Protein AF-C8PFG2-F1 (afdb_monomer)

Organism: NCBI:txid553220

pLDDT: mean 82.55, std 15.1, range [43.62, 97.19]

Solvent-accessible surface area (backbone atoms only — not comparable to full-atom values): 11603 Å² total; per-residue (Å²): 130,54,73,58,34,49,44,41,29,56,68,77,41,65,69,70,56,52,72,66,57,28,50,49,40,35,71,54,52,44,54,86,56,55,82,88,47,49,65,60,49,48,56,52,52,62,66,66,67,83,75,63,89,52,56,68,63,51,50,41,50,36,39,46,50,51,53,44,53,54,50,53,56,43,22,75,75,47,82,80,53,95,48,60,64,64,44,48,54,50,43,52,71,62,29,52,70,30,63,42,33,36,36,53,63,91,48,28,70,35,36,37,27,23,36,85,88,51,47,52,24,32,65,77,77,74,37,69,58,51,74,70,52,46,55,50,47,43,58,35,41,64,76,41,46,69,39,57,68,40,85,40,65,67,61,26,52,52,40,42,50,51,52,52,51,55,52,54,50,52,65,70,67,49,77,77,77,75,80,79,69,71,79,87,51,74,73,66,56,56,60,52,54,55,60,53,57,62,64,68,73,78,116

Structure (mmCIF, N/CA/C/O backbone):
data_AF-C8PFG2-F1
#
_entry.id   AF-C8PFG2-F1
#
loop_
_atom_site.group_PDB
_atom_site.id
_atom_site.type_symbol
_atom_site.label_atom_id
_atom_site.label_alt_id
_atom_site.label_comp_id
_atom_site.label_asym_id
_atom_site.label_entity_id
_atom_site.label_seq_id
_atom_site.pdbx_PDB_ins_code
_atom_site.Cartn_x
_atom_site.Cartn_y
_atom_site.Cartn_z
_atom_site.occupancy
_atom_site.B_iso_or_equiv
_atom_site.auth_seq_id
_atom_site.auth_comp_id
_atom_site.auth_asym_id
_atom_site.auth_atom_id
_atom_site.pdbx_PDB_model_num
ATOM 1 N N . MET A 1 1 ? -22.694 5.296 22.443 1.00 68.56 1 MET A N 1
ATOM 2 C CA . MET A 1 1 ? -21.565 4.458 22.006 1.00 68.56 1 MET A CA 1
ATOM 3 C C . MET A 1 1 ? -21.889 3.933 20.616 1.00 68.56 1 MET A C 1
ATOM 5 O O . MET A 1 1 ? -22.944 3.319 20.461 1.00 68.56 1 MET A O 1
ATOM 9 N N . SER A 1 2 ? -21.083 4.280 19.613 1.00 87.56 2 SER A N 1
ATOM 10 C CA . SER A 1 2 ? -21.293 3.893 18.210 1.00 87.56 2 SER A CA 1
ATOM 11 C C . SER A 1 2 ? -21.166 2.375 18.021 1.00 87.56 2 SER A C 1
ATOM 13 O O . SER A 1 2 ? -20.636 1.676 18.888 1.00 87.56 2 SER A O 1
ATOM 15 N N . TYR A 1 3 ? -21.639 1.849 16.886 1.00 91.06 3 TYR A N 1
ATOM 16 C CA . TYR A 1 3 ? -21.499 0.422 16.571 1.00 91.06 3 TYR A CA 1
ATOM 17 C C . TYR A 1 3 ? -20.025 -0.017 16.566 1.00 91.06 3 TYR A C 1
ATOM 19 O O . TYR A 1 3 ? -19.678 -1.028 17.173 1.00 91.06 3 TYR A O 1
ATOM 27 N N . LYS A 1 4 ? -19.137 0.805 15.992 1.00 93.00 4 LYS A N 1
ATOM 28 C CA . LYS A 1 4 ? -17.679 0.600 16.023 1.00 93.00 4 LYS A CA 1
ATOM 29 C C . LYS A 1 4 ? -17.112 0.572 17.432 1.00 93.00 4 LYS A C 1
ATOM 31 O O . LYS A 1 4 ? -16.298 -0.290 17.738 1.00 93.00 4 LYS A O 1
ATOM 36 N N . GLU A 1 5 ? -17.522 1.507 18.284 1.00 92.69 5 GLU A N 1
ATOM 37 C CA . GLU A 1 5 ? -17.039 1.556 19.664 1.00 92.69 5 GLU A CA 1
ATOM 38 C C . GLU A 1 5 ? -17.444 0.289 20.428 1.00 92.69 5 GLU A C 1
ATOM 40 O O . GLU A 1 5 ? -16.608 -0.296 21.117 1.00 92.69 5 GLU A O 1
ATOM 45 N N . LYS A 1 6 ? -18.690 -0.181 20.255 1.00 92.56 6 LYS A N 1
ATOM 46 C CA . LYS A 1 6 ? -19.142 -1.462 20.822 1.00 92.56 6 LYS A CA 1
ATOM 47 C C . LYS A 1 6 ? -18.331 -2.634 20.281 1.00 92.56 6 LYS A C 1
ATOM 49 O O . LYS A 1 6 ? -17.829 -3.424 21.065 1.00 92.56 6 LYS A O 1
ATOM 54 N N . PHE A 1 7 ? -18.130 -2.707 18.967 1.00 92.88 7 PHE A N 1
ATOM 55 C CA . PHE A 1 7 ? -17.315 -3.746 18.337 1.00 92.88 7 PHE A CA 1
ATOM 56 C C . PHE A 1 7 ? -15.881 -3.784 18.890 1.00 92.88 7 PHE A C 1
ATOM 58 O O . PHE A 1 7 ? -15.387 -4.848 19.257 1.00 92.88 7 PHE A O 1
ATOM 65 N N . ILE A 1 8 ? -15.213 -2.634 19.011 1.00 90.94 8 ILE A N 1
ATOM 66 C CA . ILE A 1 8 ? -13.853 -2.566 19.562 1.00 90.94 8 ILE A CA 1
ATOM 67 C C . ILE A 1 8 ? -13.844 -3.040 21.013 1.00 90.94 8 ILE A C 1
ATOM 69 O O . ILE A 1 8 ? -13.019 -3.876 21.380 1.00 90.94 8 ILE A O 1
ATOM 73 N N . ASN A 1 9 ? -14.757 -2.519 21.832 1.00 90.75 9 ASN A N 1
ATOM 74 C CA . ASN A 1 9 ? -14.786 -2.845 23.247 1.00 90.75 9 ASN A CA 1
ATOM 75 C C . ASN A 1 9 ? -15.135 -4.320 23.480 1.00 90.75 9 ASN A C 1
ATOM 77 O O . ASN A 1 9 ? -14.435 -5.001 24.216 1.00 90.75 9 ASN A O 1
ATOM 81 N N . GLU A 1 10 ? -16.187 -4.826 22.844 1.00 91.25 10 GLU A N 1
ATOM 82 C CA . GLU A 1 10 ? -16.759 -6.144 23.135 1.00 91.25 10 GLU A CA 1
ATOM 83 C C . GLU A 1 10 ? -16.069 -7.273 22.361 1.00 91.25 10 GLU A C 1
ATOM 85 O O . GLU A 1 10 ? -15.839 -8.340 22.926 1.00 91.25 10 GLU A O 1
ATOM 90 N N . ILE A 1 11 ? -15.690 -7.047 21.099 1.00 89.25 11 ILE A N 1
ATOM 91 C CA . ILE A 1 11 ? -15.131 -8.094 20.230 1.00 89.25 11 ILE A CA 1
ATOM 92 C C . ILE A 1 11 ? -13.604 -8.069 20.237 1.00 89.25 11 ILE A C 1
ATOM 94 O O . ILE A 1 11 ? -12.981 -9.094 20.505 1.00 89.25 11 ILE A O 1
ATOM 98 N N . LEU A 1 12 ? -12.986 -6.916 19.960 1.00 87.94 12 LEU A N 1
ATOM 99 C CA . LEU A 1 12 ? -11.523 -6.846 19.827 1.00 87.94 12 LEU A CA 1
ATOM 100 C C . LEU A 1 12 ? -10.808 -6.890 21.182 1.00 87.94 12 LEU A C 1
ATOM 102 O O . LEU A 1 12 ? -9.778 -7.547 21.308 1.00 87.94 12 LEU A O 1
ATOM 106 N N . PHE A 1 13 ? -11.343 -6.19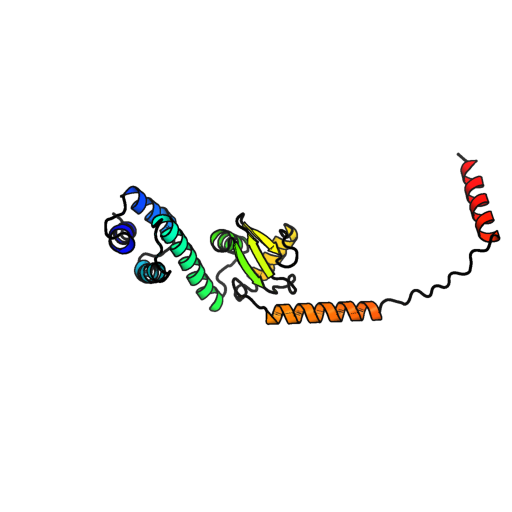0 22.187 1.00 87.75 13 PHE A N 1
ATOM 107 C CA . PHE A 1 13 ? -10.707 -6.051 23.502 1.00 87.75 13 PHE A CA 1
ATOM 108 C C . PHE A 1 13 ? -11.422 -6.786 24.637 1.00 87.75 13 PHE A C 1
ATOM 110 O O . PHE A 1 13 ? -10.878 -6.836 25.741 1.00 87.75 13 PHE A O 1
ATOM 117 N N . GLN A 1 14 ? -12.607 -7.358 24.401 1.00 87.81 14 GLN A N 1
ATOM 118 C CA . GLN A 1 14 ? -13.367 -8.126 25.398 1.00 87.81 14 GLN A CA 1
ATOM 119 C C . GLN A 1 14 ? -13.542 -7.384 26.742 1.00 87.81 14 GLN A C 1
ATOM 121 O O . GLN A 1 14 ? -13.345 -7.945 27.819 1.00 87.81 14 GLN A O 1
ATOM 126 N N . GLY A 1 15 ? -13.848 -6.087 26.682 1.00 86.69 15 GLY A N 1
ATOM 127 C CA . GLY A 1 15 ? -14.064 -5.205 27.831 1.00 86.69 15 GLY A CA 1
ATOM 128 C C . GLY A 1 15 ? -12.792 -4.661 28.486 1.00 86.69 15 GLY A C 1
ATOM 129 O O . GLY A 1 15 ? -12.883 -3.975 29.500 1.00 86.69 15 GLY A O 1
ATOM 130 N N . ARG A 1 16 ? -11.603 -4.955 27.942 1.00 87.25 16 ARG A N 1
ATOM 131 C CA . ARG A 1 16 ? -10.314 -4.563 28.544 1.00 87.25 16 ARG A CA 1
ATOM 132 C C . ARG A 1 16 ? -9.775 -3.212 28.065 1.00 87.25 16 ARG A C 1
ATOM 134 O O . ARG A 1 16 ? -8.765 -2.753 28.592 1.00 87.25 16 ARG A O 1
ATOM 141 N N . ALA A 1 17 ? -10.397 -2.588 27.064 1.00 87.25 17 ALA A N 1
ATOM 142 C CA . ALA A 1 17 ? -9.968 -1.287 26.554 1.00 87.25 17 ALA A CA 1
ATOM 143 C C . ALA A 1 17 ? -10.556 -0.137 27.374 1.00 87.25 17 ALA A C 1
ATOM 145 O O . ALA A 1 17 ? -11.713 -0.171 27.790 1.00 87.25 17 ALA A O 1
ATOM 146 N N . THR A 1 18 ? -9.784 0.933 27.550 1.00 92.12 18 THR A N 1
ATOM 147 C CA . THR A 1 18 ? -10.311 2.169 28.137 1.00 92.12 18 THR A CA 1
ATOM 148 C C . THR A 1 18 ? -11.198 2.912 27.129 1.00 92.12 18 THR A C 1
ATOM 150 O O . THR A 1 18 ? -10.977 2.803 25.918 1.00 92.12 18 THR A O 1
ATOM 153 N N . PRO A 1 19 ? -12.155 3.748 27.578 1.00 92.62 19 PRO A N 1
ATOM 154 C CA . PRO A 1 19 ? -12.995 4.537 26.671 1.00 92.62 19 PRO A CA 1
ATOM 155 C C . PRO A 1 19 ? -12.194 5.399 25.684 1.00 92.62 19 PRO A C 1
ATOM 157 O O . PRO A 1 19 ? -12.581 5.549 24.528 1.00 92.62 19 PRO A O 1
ATOM 160 N N . MET A 1 20 ? -11.040 5.921 26.117 1.00 93.19 20 MET A N 1
ATOM 161 C CA . MET A 1 20 ? -10.149 6.709 2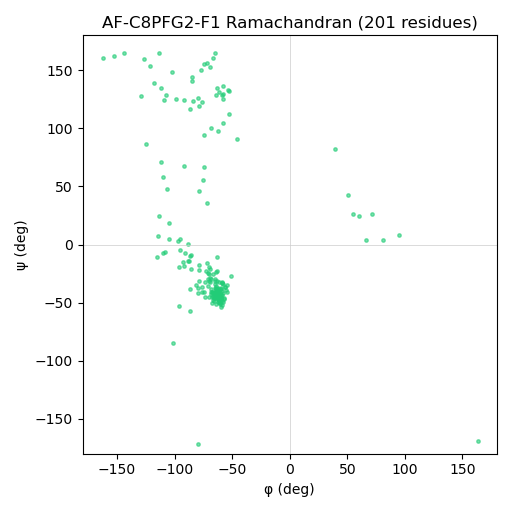5.264 1.00 93.19 20 MET A CA 1
ATOM 162 C C . MET A 1 20 ? -9.521 5.862 24.150 1.00 93.19 20 MET A C 1
ATOM 164 O O . MET A 1 20 ? -9.469 6.306 23.007 1.00 93.19 20 MET A O 1
ATOM 168 N N . GLN A 1 21 ? -9.091 4.634 24.458 1.00 91.31 21 GLN A N 1
ATOM 169 C CA . GLN A 1 21 ? -8.554 3.700 23.463 1.00 91.31 21 GLN A CA 1
ATOM 170 C C . GLN A 1 21 ? -9.631 3.273 22.461 1.00 91.31 21 GLN A C 1
ATOM 172 O O . GLN A 1 21 ? -9.371 3.232 21.260 1.00 91.31 21 GLN A O 1
ATOM 177 N N . VAL A 1 22 ? -10.848 3.007 22.947 1.00 92.25 22 VAL A N 1
ATOM 178 C CA . VAL A 1 22 ? -11.997 2.654 22.105 1.00 92.25 22 VAL A CA 1
ATOM 179 C C . VAL A 1 22 ? -12.312 3.782 21.124 1.00 92.25 22 VAL A C 1
ATOM 181 O O . VAL A 1 22 ? -12.393 3.538 19.921 1.00 92.25 22 VAL A O 1
ATOM 184 N N . LYS A 1 23 ? -12.419 5.021 21.616 1.00 93.44 23 LYS A N 1
ATOM 185 C CA . LYS A 1 23 ? -12.695 6.189 20.775 1.00 93.44 23 LYS A CA 1
ATOM 186 C C . LYS A 1 23 ? -11.582 6.434 19.754 1.00 93.44 23 LYS A C 1
ATOM 188 O O . LYS A 1 23 ? -11.859 6.600 18.569 1.00 93.44 23 LYS A O 1
ATOM 193 N N . PHE A 1 24 ? -10.324 6.365 20.191 1.00 93.12 24 PHE A N 1
ATOM 194 C CA . PHE A 1 24 ? -9.157 6.512 19.319 1.00 93.12 24 PHE A CA 1
ATOM 195 C C . PHE A 1 24 ? -9.150 5.490 18.172 1.00 93.12 24 PHE A C 1
ATOM 197 O O . PHE A 1 24 ? -8.927 5.848 17.017 1.00 93.12 24 PHE A O 1
ATOM 204 N N . LEU A 1 25 ? -9.427 4.216 18.461 1.00 91.75 25 LEU A N 1
ATOM 205 C CA . LEU A 1 25 ? -9.477 3.179 17.430 1.00 91.75 25 LEU A CA 1
ATOM 206 C C . LEU A 1 25 ? -10.701 3.322 16.517 1.00 91.75 25 LEU A C 1
ATOM 208 O O . LEU A 1 25 ? -10.580 3.073 15.318 1.00 91.75 25 LEU A O 1
ATOM 212 N N . ALA A 1 26 ? -11.852 3.743 17.049 1.00 92.38 26 ALA A N 1
ATOM 213 C CA . ALA A 1 26 ? -13.079 3.926 16.275 1.00 92.38 26 ALA A CA 1
ATOM 214 C C . ALA A 1 26 ? -12.955 5.066 15.254 1.00 92.38 26 ALA A C 1
ATOM 216 O O . ALA A 1 26 ? -13.297 4.885 14.085 1.00 92.38 26 ALA A O 1
ATOM 217 N N . GLU A 1 27 ? -12.448 6.219 15.693 1.00 92.38 27 GLU A N 1
ATOM 218 C CA . GLU A 1 27 ? -12.322 7.439 14.883 1.00 92.38 27 GLU A CA 1
ATOM 219 C C . GLU A 1 27 ? -11.025 7.473 14.057 1.00 92.38 27 GLU A C 1
ATOM 221 O O . GLU A 1 27 ? -10.934 8.188 13.059 1.00 92.38 27 GLU A O 1
ATOM 226 N N . GLY A 1 28 ? -10.019 6.693 14.460 1.00 89.06 28 GLY A N 1
ATOM 227 C CA . GLY A 1 28 ? -8.722 6.595 13.797 1.00 89.06 28 GLY A CA 1
ATOM 228 C C . GLY A 1 28 ? -8.602 5.346 12.929 1.00 89.06 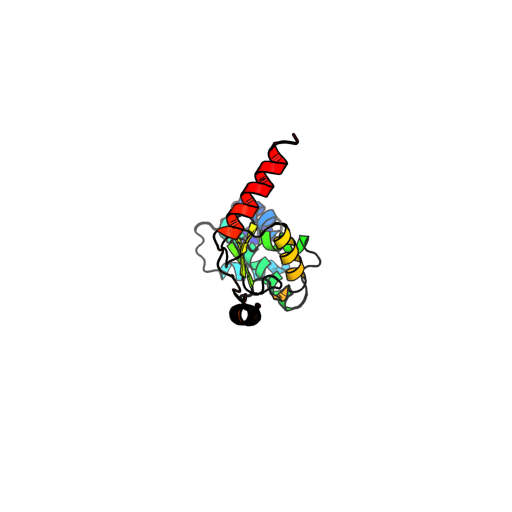28 GLY A C 1
ATOM 229 O O . GLY A 1 28 ? -8.816 5.393 11.718 1.00 89.06 28 GLY A O 1
ATOM 230 N N . ALA A 1 29 ? -8.224 4.227 13.548 1.00 88.38 29 ALA A N 1
ATOM 231 C CA . ALA A 1 29 ? -7.831 3.002 12.847 1.00 88.38 29 ALA A CA 1
ATOM 232 C C . ALA A 1 29 ? -8.965 2.397 12.002 1.00 88.38 29 ALA A C 1
ATOM 234 O O . ALA A 1 29 ? -8.761 2.011 10.852 1.00 88.38 29 ALA A O 1
ATOM 235 N N . LEU A 1 30 ? -10.176 2.340 12.558 1.00 91.25 30 LEU A N 1
ATOM 236 C CA . LEU A 1 30 ? -11.323 1.683 11.932 1.00 91.25 30 LEU A CA 1
ATOM 237 C C . LEU A 1 30 ? -12.210 2.653 11.141 1.00 91.25 30 LEU A C 1
ATOM 239 O O . LEU A 1 30 ? -13.244 2.225 10.625 1.00 91.25 30 LEU A O 1
ATOM 243 N N . LYS A 1 31 ? -11.838 3.933 11.003 1.00 89.75 31 LYS A N 1
ATOM 244 C CA . LYS A 1 31 ? -12.694 4.967 10.390 1.00 89.75 31 LYS A CA 1
ATOM 245 C C . LYS A 1 31 ? -13.152 4.623 8.966 1.00 89.75 31 LYS A C 1
ATOM 247 O O . LYS A 1 31 ? -14.296 4.878 8.614 1.00 89.75 31 LYS A O 1
ATOM 252 N N . ASN A 1 32 ? -12.277 3.982 8.187 1.00 86.00 32 ASN A N 1
ATOM 253 C CA . ASN A 1 32 ? -12.512 3.646 6.779 1.00 86.00 32 ASN A CA 1
ATOM 254 C C . ASN A 1 32 ? -13.007 2.199 6.563 1.00 86.00 32 ASN A C 1
ATOM 256 O O . ASN A 1 32 ? -13.151 1.774 5.423 1.00 86.00 32 ASN A O 1
ATOM 260 N N . ILE A 1 33 ? -13.242 1.418 7.624 1.00 88.81 33 ILE A N 1
ATOM 261 C CA . ILE A 1 33 ? -13.838 0.074 7.509 1.00 88.81 33 ILE A CA 1
ATOM 262 C C . ILE A 1 33 ? -15.351 0.235 7.649 1.00 88.81 33 ILE A C 1
ATOM 264 O O . ILE A 1 33 ? -15.783 0.802 8.642 1.00 88.81 33 ILE A O 1
ATOM 268 N N . ALA A 1 34 ? -16.187 -0.211 6.712 1.00 89.25 34 ALA A N 1
ATOM 269 C CA . ALA A 1 34 ? -17.634 -0.052 6.888 1.00 89.25 34 ALA A CA 1
ATOM 270 C C . ALA A 1 34 ? -18.155 -0.950 8.025 1.00 89.25 34 ALA A C 1
ATOM 272 O O . ALA A 1 34 ? -17.597 -2.012 8.289 1.00 89.25 34 ALA A O 1
ATOM 273 N N . ASP A 1 35 ? -19.250 -0.556 8.680 1.00 91.25 35 ASP A N 1
ATOM 274 C CA . ASP A 1 35 ? -19.812 -1.312 9.812 1.00 91.25 35 ASP A CA 1
ATOM 275 C C . ASP A 1 35 ? -20.142 -2.769 9.447 1.00 91.25 35 ASP A C 1
ATOM 277 O O . ASP A 1 35 ? -19.884 -3.682 10.228 1.00 91.25 35 ASP A O 1
ATOM 281 N N . LYS A 1 36 ? -20.621 -2.997 8.218 1.00 91.56 36 LYS A N 1
ATOM 282 C CA . LYS A 1 36 ? -20.893 -4.333 7.665 1.00 91.56 36 LYS A CA 1
ATOM 283 C C . LYS A 1 36 ? -19.642 -5.211 7.498 1.00 91.56 36 LYS A C 1
ATOM 285 O O . LYS A 1 36 ? -19.763 -6.431 7.502 1.00 91.56 36 LYS A O 1
ATOM 290 N N . ASP A 1 37 ? -18.460 -4.605 7.378 1.00 91.31 37 ASP A N 1
ATOM 291 C CA . ASP A 1 37 ? -17.194 -5.303 7.123 1.00 91.31 37 ASP A CA 1
ATOM 292 C C . ASP A 1 37 ? -16.428 -5.593 8.429 1.00 91.31 37 ASP A C 1
ATOM 294 O O . ASP A 1 37 ? -15.397 -6.265 8.414 1.00 91.31 37 ASP A O 1
ATOM 298 N N . LEU A 1 38 ? -16.925 -5.122 9.585 1.00 91.88 38 LEU A N 1
ATOM 299 C CA . LEU A 1 38 ? -16.262 -5.305 10.884 1.00 91.88 38 LEU A CA 1
ATOM 300 C C . LEU A 1 38 ? -16.117 -6.783 11.276 1.00 91.88 38 LEU A C 1
ATOM 302 O O . LEU A 1 38 ? -15.121 -7.155 11.894 1.00 91.88 38 LEU A O 1
ATOM 306 N N . GLY A 1 39 ? -17.066 -7.639 10.885 1.00 89.00 39 GLY A N 1
ATOM 307 C CA . GLY A 1 39 ? -16.979 -9.083 11.119 1.00 89.00 39 GLY A CA 1
ATOM 308 C C . GLY A 1 39 ? -15.836 -9.752 10.343 1.00 89.00 39 GLY A C 1
ATOM 309 O O . GLY A 1 39 ? -15.069 -10.522 10.921 1.00 89.00 39 GLY A O 1
ATOM 310 N N . GLU A 1 40 ? -15.675 -9.427 9.053 1.00 90.75 40 GLU A N 1
ATOM 311 C CA . GLU A 1 40 ? -14.550 -9.920 8.238 1.00 90.75 40 GLU A CA 1
ATOM 312 C C . GLU A 1 40 ? -13.222 -9.373 8.777 1.00 90.75 40 GLU A C 1
ATOM 314 O O . GLU A 1 40 ? -12.265 -10.131 8.950 1.00 90.75 40 GLU A O 1
ATOM 319 N N . PHE A 1 41 ? -13.192 -8.089 9.147 1.00 91.31 41 PHE A N 1
ATOM 320 C CA . PHE A 1 41 ? -12.029 -7.472 9.775 1.00 91.31 41 PHE A CA 1
ATOM 321 C C . PHE A 1 41 ? -11.619 -8.166 11.085 1.00 91.31 41 PHE A C 1
ATOM 323 O O . PHE A 1 41 ? -10.429 -8.399 11.284 1.00 91.31 41 PHE A O 1
ATOM 330 N N . ALA A 1 42 ? -12.559 -8.530 11.967 1.00 89.12 42 ALA A N 1
ATOM 331 C CA . ALA A 1 42 ? -12.242 -9.269 13.195 1.00 89.12 42 ALA A CA 1
ATOM 332 C C . ALA A 1 42 ? -11.535 -10.594 12.887 1.00 89.12 42 ALA A C 1
ATOM 334 O O . ALA A 1 42 ? -10.473 -10.869 13.443 1.00 89.12 42 ALA A O 1
ATOM 335 N N . ASN A 1 43 ? -12.084 -11.385 11.961 1.00 88.25 43 ASN A N 1
ATOM 336 C CA . ASN A 1 43 ? -11.477 -12.654 11.553 1.00 88.25 43 ASN A CA 1
ATOM 337 C C . ASN A 1 43 ? -10.065 -12.444 10.990 1.00 88.25 43 ASN A C 1
ATOM 339 O O . ASN A 1 43 ? -9.137 -13.163 11.362 1.00 88.25 43 ASN A O 1
ATOM 343 N N . PHE A 1 44 ? -9.886 -11.421 10.151 1.00 88.62 44 PHE A N 1
ATOM 344 C CA . PHE A 1 44 ? -8.582 -11.040 9.621 1.00 88.62 44 PHE A CA 1
ATOM 345 C C . PHE A 1 44 ? -7.594 -10.657 10.737 1.00 88.62 44 PHE A C 1
ATOM 347 O O . PHE A 1 44 ? -6.499 -11.217 10.816 1.00 88.62 44 PHE A O 1
ATOM 354 N N . ALA A 1 45 ? -7.987 -9.766 11.650 1.00 86.56 45 ALA A N 1
ATOM 355 C CA . ALA A 1 45 ? -7.152 -9.323 12.765 1.00 86.56 45 ALA A CA 1
ATOM 356 C C . ALA A 1 45 ? -6.756 -10.483 13.699 1.00 86.56 45 ALA A C 1
ATOM 358 O O . ALA A 1 45 ? -5.610 -10.556 14.150 1.00 86.56 45 ALA A O 1
ATOM 359 N N . PHE A 1 46 ? -7.665 -11.428 13.957 1.00 85.06 46 PHE A N 1
ATOM 360 C CA . PHE A 1 46 ? -7.362 -12.624 14.747 1.00 85.06 46 PHE A CA 1
ATOM 361 C C . PHE A 1 46 ? -6.450 -13.610 14.006 1.00 85.06 46 PHE A C 1
ATOM 363 O O . PHE A 1 46 ? -5.646 -14.292 14.642 1.00 85.06 46 PHE A O 1
ATOM 370 N N . SER A 1 47 ? -6.507 -13.650 12.671 1.00 81.62 47 SER A N 1
ATOM 371 C CA . SER A 1 47 ? -5.663 -14.538 11.861 1.00 81.62 47 SER A CA 1
ATOM 372 C C . SER A 1 47 ? -4.176 -14.153 11.839 1.00 81.62 47 SER A C 1
ATOM 374 O O . SER A 1 47 ? -3.329 -15.008 11.576 1.00 81.62 47 SER A O 1
ATOM 376 N N . LEU A 1 48 ? -3.822 -12.904 12.175 1.00 75.12 48 LEU A N 1
ATOM 377 C CA . LEU A 1 48 ? -2.451 -12.368 12.132 1.00 75.12 48 LEU A CA 1
ATOM 378 C C . LEU A 1 48 ? -1.502 -12.904 13.237 1.00 75.12 48 LEU A C 1
ATOM 380 O O . LEU A 1 48 ? -0.640 -12.171 13.709 1.00 75.12 48 LEU A O 1
ATOM 384 N N . LYS A 1 49 ? -1.618 -14.187 13.633 1.00 60.75 49 LYS A N 1
ATOM 385 C CA . LYS A 1 49 ? -0.839 -14.877 14.691 1.00 60.75 49 LYS A CA 1
ATOM 386 C C . LYS A 1 49 ? -0.590 -13.969 15.900 1.00 60.75 49 LYS A C 1
ATOM 388 O O . LYS A 1 49 ? 0.471 -13.373 16.061 1.00 60.75 49 LYS A O 1
ATOM 393 N N . THR A 1 50 ? -1.601 -13.906 16.759 1.00 60.25 50 THR A N 1
ATOM 394 C CA . THR A 1 50 ? -1.711 -13.068 17.957 1.00 60.25 50 THR A CA 1
ATOM 395 C C . THR A 1 50 ? -0.454 -13.066 18.849 1.00 60.25 50 THR A C 1
ATOM 397 O O . THR A 1 50 ? -0.330 -13.863 19.777 1.00 60.25 50 THR A O 1
ATOM 400 N N . ARG A 1 51 ? 0.468 -12.130 18.605 1.00 53.75 51 ARG A N 1
ATOM 401 C CA . ARG A 1 51 ? 1.467 -11.657 19.578 1.00 53.75 51 ARG A CA 1
ATOM 402 C C . ARG A 1 51 ? 1.133 -10.211 19.931 1.00 53.75 51 ARG A C 1
ATOM 404 O O . ARG A 1 51 ? 1.769 -9.275 19.458 1.00 53.75 51 ARG A O 1
ATOM 411 N N . TYR A 1 52 ? 0.050 -10.018 20.675 1.00 56.25 52 TYR A N 1
ATOM 412 C CA . TYR A 1 52 ? -0.405 -8.687 21.066 1.00 56.25 52 TYR A CA 1
ATOM 413 C C . TYR A 1 52 ? 0.196 -8.286 22.418 1.00 56.25 52 TYR A C 1
ATOM 415 O O . TYR A 1 52 ? -0.533 -8.136 23.391 1.00 56.25 52 TYR A O 1
ATOM 423 N N . ASP A 1 53 ? 1.512 -8.071 22.474 1.00 57.62 53 ASP A N 1
ATOM 424 C CA . ASP A 1 53 ? 2.121 -7.395 23.634 1.00 57.62 53 ASP A CA 1
ATOM 425 C C . ASP A 1 53 ? 1.709 -5.906 23.661 1.00 57.62 53 ASP A C 1
ATOM 427 O O . ASP A 1 53 ? 1.557 -5.303 24.719 1.00 57.62 53 ASP A O 1
ATOM 431 N N . ASN A 1 54 ? 1.434 -5.326 22.481 1.00 76.38 54 ASN A N 1
ATOM 432 C CA . ASN A 1 54 ? 0.842 -3.999 22.299 1.00 76.38 54 ASN A CA 1
ATOM 433 C C . ASN A 1 54 ? -0.422 -4.093 21.425 1.00 76.38 54 ASN A C 1
ATOM 435 O O . ASN A 1 54 ? -0.375 -3.942 20.202 1.00 76.38 54 ASN A O 1
ATOM 439 N N . ALA A 1 55 ? -1.563 -4.363 22.067 1.00 80.56 55 ALA A N 1
ATOM 440 C CA . ALA A 1 55 ? -2.843 -4.600 21.399 1.00 80.56 55 ALA A CA 1
ATOM 441 C C . ALA A 1 55 ? -3.271 -3.466 20.446 1.00 80.56 55 ALA A C 1
ATOM 443 O O . ALA A 1 55 ? -3.717 -3.735 19.335 1.00 80.56 55 ALA A O 1
ATOM 444 N N . ILE A 1 56 ? -3.080 -2.200 20.833 1.00 85.12 56 ILE A N 1
ATOM 445 C CA . ILE A 1 56 ? -3.498 -1.040 20.026 1.00 85.12 56 ILE A CA 1
ATOM 446 C C . ILE A 1 56 ? -2.727 -0.980 18.710 1.00 85.12 56 ILE A C 1
ATOM 448 O O . ILE A 1 56 ? -3.340 -0.886 17.645 1.00 85.12 56 ILE A O 1
ATOM 452 N N . GLN A 1 57 ? -1.393 -1.047 18.769 1.00 84.06 57 GLN A N 1
ATOM 453 C CA . GLN A 1 57 ? -0.565 -0.906 17.571 1.00 84.06 57 GLN A CA 1
ATOM 454 C C . GLN A 1 57 ? -0.853 -2.012 16.560 1.00 84.06 57 GLN A C 1
ATOM 456 O O . GLN A 1 57 ? -0.898 -1.770 15.355 1.00 84.06 57 GLN A O 1
ATOM 461 N N . THR A 1 58 ? -1.086 -3.227 17.037 1.00 83.44 58 THR A N 1
ATOM 462 C CA . THR A 1 58 ? -1.367 -4.330 16.131 1.00 83.44 58 THR A CA 1
ATOM 463 C C . THR A 1 58 ? -2.774 -4.232 15.531 1.00 83.44 58 THR A C 1
ATOM 465 O O . THR A 1 58 ? -2.922 -4.570 14.362 1.00 83.44 58 THR A O 1
ATOM 468 N N . ILE A 1 59 ? -3.785 -3.691 16.232 1.00 87.81 59 ILE A N 1
ATOM 469 C CA . ILE A 1 59 ? -5.086 -3.375 15.604 1.00 87.81 59 ILE A CA 1
ATOM 470 C C . ILE A 1 59 ? -4.933 -2.308 14.511 1.00 87.81 59 ILE A C 1
ATOM 472 O O . ILE A 1 59 ? -5.517 -2.456 13.440 1.00 87.81 59 ILE A O 1
ATOM 476 N N . ILE A 1 60 ? -4.117 -1.270 14.733 1.00 88.06 60 ILE A N 1
ATOM 477 C CA . ILE A 1 60 ? -3.805 -0.269 13.694 1.00 88.06 60 ILE A CA 1
ATOM 478 C C . ILE A 1 60 ? -3.163 -0.947 12.478 1.00 88.06 60 ILE A C 1
ATOM 480 O O . ILE A 1 60 ? -3.590 -0.732 11.344 1.00 88.06 60 ILE A O 1
ATOM 484 N N . ASN A 1 61 ? -2.160 -1.796 12.710 1.00 86.38 61 ASN A N 1
ATOM 485 C CA . ASN A 1 61 ? -1.469 -2.511 11.639 1.00 86.38 61 ASN A CA 1
ATOM 486 C C . ASN A 1 61 ? -2.422 -3.448 10.884 1.00 86.38 61 ASN A C 1
ATOM 488 O O . ASN A 1 61 ? -2.404 -3.466 9.656 1.00 86.38 61 ASN A O 1
ATOM 492 N N . ALA A 1 62 ? -3.288 -4.171 11.598 1.00 88.62 62 ALA A N 1
ATOM 493 C CA . ALA A 1 62 ? -4.296 -5.040 11.004 1.00 88.62 62 ALA A CA 1
ATOM 494 C C . ALA A 1 62 ? -5.300 -4.245 10.158 1.00 88.62 62 ALA A C 1
ATOM 496 O O . ALA A 1 62 ? -5.629 -4.665 9.055 1.00 88.62 62 ALA A O 1
ATOM 497 N N . ALA A 1 63 ? -5.760 -3.082 10.628 1.00 89.81 63 ALA A N 1
ATOM 498 C CA . ALA A 1 63 ? -6.686 -2.236 9.872 1.00 89.81 63 ALA A CA 1
ATOM 499 C C . ALA A 1 63 ? -6.053 -1.719 8.572 1.00 89.81 63 ALA A C 1
ATOM 501 O O . ALA A 1 63 ? -6.690 -1.750 7.516 1.00 89.81 63 ALA A O 1
ATOM 502 N N . ASN A 1 64 ? -4.783 -1.307 8.631 1.00 88.31 64 ASN A N 1
ATOM 503 C CA . ASN A 1 64 ? -4.031 -0.891 7.450 1.00 88.31 64 ASN A CA 1
ATOM 504 C C . ASN A 1 64 ? -3.837 -2.049 6.463 1.00 88.31 64 ASN A C 1
ATOM 506 O O . ASN A 1 64 ? -4.028 -1.873 5.261 1.00 88.31 64 ASN A O 1
ATOM 510 N N . GLU A 1 65 ? -3.494 -3.239 6.957 1.00 88.06 65 GLU A N 1
ATOM 511 C CA . GLU A 1 65 ? -3.297 -4.414 6.109 1.00 88.06 65 GLU A CA 1
ATOM 512 C C . GLU A 1 65 ? -4.610 -4.871 5.459 1.00 88.06 65 GLU A C 1
ATOM 514 O O . GLU A 1 65 ? -4.643 -5.134 4.259 1.00 88.06 65 GLU A O 1
ATOM 519 N N . TYR A 1 66 ? -5.712 -4.855 6.209 1.00 90.06 66 TYR A N 1
ATOM 520 C CA . TYR A 1 66 ? -7.044 -5.189 5.709 1.00 90.06 66 TYR A CA 1
ATOM 521 C C . TYR A 1 66 ? -7.502 -4.241 4.590 1.00 90.06 66 TYR A C 1
ATOM 523 O O . TYR A 1 66 ? -7.996 -4.679 3.547 1.00 90.06 66 TYR A O 1
ATOM 531 N N . GLN A 1 67 ? -7.304 -2.929 4.769 1.00 86.31 67 GLN A N 1
ATOM 532 C CA . GLN A 1 67 ? -7.619 -1.927 3.742 1.00 86.31 67 GLN A CA 1
ATOM 533 C C . GLN A 1 67 ? -6.750 -2.105 2.495 1.00 86.31 67 GLN A C 1
ATOM 535 O O . GLN A 1 67 ? -7.258 -2.031 1.369 1.00 86.31 67 GLN A O 1
ATOM 540 N N . ARG A 1 68 ? -5.460 -2.407 2.684 1.00 87.88 68 ARG A N 1
ATOM 541 C CA . ARG A 1 68 ? -4.550 -2.734 1.586 1.00 87.88 68 ARG A CA 1
ATOM 542 C C . ARG A 1 68 ? -5.050 -3.950 0.816 1.00 87.88 68 ARG A C 1
ATOM 544 O O . ARG A 1 68 ? -5.226 -3.851 -0.390 1.00 87.88 68 ARG A O 1
ATOM 551 N N . GLU A 1 69 ? -5.320 -5.071 1.482 1.00 85.19 69 GLU A N 1
ATOM 552 C CA . GLU A 1 69 ? -5.778 -6.300 0.824 1.00 85.19 69 GLU A CA 1
ATOM 553 C C . GLU A 1 69 ? -7.112 -6.127 0.100 1.00 85.19 69 GLU A C 1
ATOM 555 O O . GLU A 1 69 ? -7.285 -6.638 -1.006 1.00 85.19 69 GLU A O 1
ATOM 560 N N . THR A 1 70 ? -8.044 -5.378 0.685 1.00 82.69 70 THR A N 1
ATOM 561 C CA . THR A 1 70 ? -9.338 -5.088 0.056 1.00 82.69 70 THR A CA 1
ATOM 562 C C . THR A 1 70 ? -9.150 -4.278 -1.225 1.00 82.69 70 THR A C 1
ATOM 564 O O . THR A 1 70 ? -9.707 -4.619 -2.269 1.00 82.69 70 THR A O 1
ATOM 567 N N . THR A 1 71 ? -8.295 -3.255 -1.183 1.00 82.06 71 THR A N 1
ATOM 568 C CA . THR A 1 71 ? -7.982 -2.437 -2.363 1.00 82.06 71 THR A CA 1
ATOM 569 C C . THR A 1 71 ? -7.221 -3.245 -3.413 1.00 82.06 71 THR A C 1
ATOM 571 O O . THR A 1 71 ? -7.551 -3.199 -4.593 1.00 82.06 71 THR A O 1
ATOM 574 N N . MET A 1 72 ? -6.269 -4.080 -2.995 1.00 83.50 72 MET A N 1
ATOM 575 C CA . MET A 1 72 ? -5.549 -5.002 -3.877 1.00 83.50 72 MET A CA 1
ATOM 576 C C . MET A 1 72 ? -6.486 -6.000 -4.572 1.00 83.50 72 MET A C 1
ATOM 578 O O . MET A 1 72 ? -6.309 -6.299 -5.752 1.00 83.50 72 MET A O 1
ATOM 582 N N . ARG A 1 73 ? -7.521 -6.496 -3.879 1.00 81.06 73 ARG A N 1
ATOM 583 C CA . ARG A 1 73 ? -8.568 -7.336 -4.486 1.00 81.06 73 ARG A CA 1
ATOM 584 C C . ARG A 1 73 ? -9.346 -6.582 -5.571 1.00 81.06 73 ARG A C 1
ATOM 586 O O . ARG A 1 73 ? -9.684 -7.189 -6.585 1.00 81.06 73 ARG A O 1
ATOM 593 N N . LEU A 1 74 ? -9.613 -5.286 -5.383 1.00 76.56 74 LEU A N 1
ATOM 594 C CA . LEU A 1 74 ? -10.267 -4.440 -6.391 1.00 76.56 74 LEU A CA 1
ATOM 595 C C . LEU A 1 74 ? -9.364 -4.197 -7.604 1.00 76.56 74 LEU A C 1
ATOM 597 O O . LEU A 1 74 ? -9.837 -4.319 -8.729 1.00 76.56 74 LEU A O 1
ATOM 601 N N . LEU A 1 75 ? -8.066 -3.964 -7.386 1.00 78.19 75 LEU A N 1
ATOM 602 C CA . LEU A 1 75 ? -7.072 -3.801 -8.455 1.00 78.19 75 LEU A CA 1
ATOM 603 C C . LEU A 1 75 ? -6.982 -5.012 -9.392 1.00 78.19 75 LEU A C 1
ATOM 605 O O . LEU A 1 75 ? -6.785 -4.866 -10.595 1.00 78.19 75 LEU A O 1
ATOM 609 N N . LYS A 1 76 ? -7.174 -6.226 -8.864 1.00 69.38 76 LYS A N 1
ATOM 610 C CA . LYS A 1 76 ? -7.232 -7.451 -9.682 1.00 69.38 76 LYS A CA 1
ATOM 611 C C . LYS A 1 76 ? -8.515 -7.567 -10.514 1.00 69.38 76 LYS A C 1
ATOM 613 O O . LYS A 1 76 ? -8.569 -8.384 -11.427 1.00 69.38 76 LYS A O 1
ATOM 618 N N . ARG A 1 77 ? -9.552 -6.787 -10.193 1.00 68.69 77 ARG A N 1
ATOM 619 C CA . ARG A 1 77 ? -10.878 -6.808 -10.836 1.00 68.69 77 ARG A CA 1
ATOM 620 C C . ARG A 1 77 ? -11.145 -5.579 -11.721 1.00 68.69 77 ARG A C 1
ATOM 622 O O . ARG A 1 77 ? -12.175 -5.551 -12.387 1.00 68.69 77 ARG A O 1
ATOM 629 N N . GLY A 1 78 ? -10.257 -4.583 -11.734 1.00 68.00 78 GLY A N 1
ATOM 630 C CA . GLY A 1 78 ? -10.390 -3.332 -12.489 1.00 68.00 78 GLY A CA 1
ATOM 631 C C . GLY A 1 78 ? -9.434 -2.242 -11.984 1.00 68.00 78 GLY A C 1
ATOM 632 O O . GLY A 1 78 ? -8.550 -2.515 -11.177 1.00 68.00 78 GLY A O 1
ATOM 633 N N . CYS A 1 79 ? -9.606 -0.995 -12.434 1.00 69.81 79 CYS A N 1
ATOM 634 C CA . CYS A 1 79 ? -8.830 0.149 -11.932 1.00 69.81 79 CYS A CA 1
ATOM 635 C C . CYS A 1 79 ? -9.464 0.707 -10.647 1.00 69.81 79 CYS A C 1
ATOM 637 O O . CYS A 1 79 ? -10.635 1.083 -10.664 1.00 69.81 79 CYS A O 1
ATOM 639 N N . ALA A 1 80 ? -8.705 0.782 -9.549 1.00 79.81 80 ALA A N 1
ATOM 640 C CA . ALA A 1 80 ? -9.180 1.348 -8.278 1.00 79.81 80 ALA A CA 1
ATOM 641 C C . ALA A 1 80 ? -8.873 2.849 -8.139 1.00 79.81 80 ALA A C 1
ATOM 643 O O . ALA A 1 80 ? -9.501 3.527 -7.330 1.00 79.81 80 ALA A O 1
ATOM 644 N N . PHE A 1 81 ? -7.930 3.367 -8.928 1.00 89.69 81 PHE A N 1
ATOM 645 C CA . PHE A 1 81 ? -7.502 4.765 -8.891 1.00 89.69 81 PHE A CA 1
ATOM 646 C C . PHE A 1 81 ? -7.787 5.461 -10.222 1.00 89.69 81 PHE A C 1
ATOM 648 O O . PHE A 1 81 ? -7.563 4.890 -11.291 1.00 89.69 81 PHE A O 1
ATOM 655 N N . SER A 1 82 ? -8.264 6.702 -10.162 1.00 88.50 82 SER A N 1
ATOM 656 C CA . SER A 1 82 ? -8.530 7.547 -11.336 1.00 88.50 82 SER A CA 1
ATOM 657 C C . SER A 1 82 ? -7.387 8.505 -11.666 1.00 88.50 82 SER A C 1
ATOM 659 O O . SER A 1 82 ? -7.311 9.011 -12.783 1.00 88.50 82 SER A O 1
ATOM 661 N N . ASP A 1 83 ? -6.508 8.775 -10.703 1.00 93.12 83 ASP A N 1
ATOM 662 C CA . ASP A 1 83 ? -5.504 9.829 -10.780 1.00 93.12 83 ASP A CA 1
ATOM 663 C C . ASP A 1 83 ? -4.270 9.502 -9.923 1.00 93.12 83 ASP A C 1
ATOM 665 O O . ASP A 1 83 ? -4.292 8.639 -9.043 1.00 93.12 83 ASP A O 1
ATOM 669 N N . ILE A 1 84 ? -3.168 10.202 -10.201 1.00 94.38 84 ILE A N 1
ATOM 670 C CA . ILE A 1 84 ? -1.875 9.993 -9.535 1.00 94.38 84 ILE A CA 1
ATOM 671 C C . ILE A 1 84 ? -1.941 10.343 -8.046 1.00 94.38 84 ILE A C 1
ATOM 673 O O . ILE A 1 84 ? -1.268 9.699 -7.245 1.00 94.38 84 ILE A O 1
ATOM 677 N N . THR A 1 85 ? -2.736 11.342 -7.663 1.00 94.56 85 THR A N 1
ATOM 678 C CA . THR A 1 85 ? -2.802 11.824 -6.281 1.00 94.56 85 THR A CA 1
ATOM 679 C C . THR A 1 85 ? -3.413 10.760 -5.379 1.00 94.56 85 THR A C 1
ATOM 681 O O . THR A 1 85 ? -2.813 10.395 -4.370 1.00 94.56 85 THR A O 1
ATOM 684 N N . THR A 1 86 ? -4.564 10.207 -5.768 1.00 93.19 86 THR A N 1
ATOM 685 C CA . THR A 1 86 ? -5.237 9.143 -5.008 1.00 93.19 86 THR A CA 1
ATOM 686 C C . THR A 1 86 ? -4.393 7.873 -4.934 1.00 93.19 86 THR A C 1
ATOM 688 O O . THR A 1 86 ? -4.266 7.286 -3.855 1.00 93.19 86 THR A O 1
ATOM 691 N N . LEU A 1 87 ? -3.738 7.495 -6.039 1.00 94.62 87 LEU A N 1
ATOM 692 C CA . LEU A 1 87 ? -2.771 6.399 -6.059 1.00 94.62 87 LEU A CA 1
ATOM 693 C C . LEU A 1 87 ? -1.614 6.653 -5.083 1.00 94.62 87 LEU A C 1
ATOM 695 O O . LEU A 1 87 ? -1.328 5.810 -4.237 1.00 94.62 87 LEU A O 1
ATOM 699 N N . LYS A 1 88 ? -0.956 7.814 -5.164 1.00 95.50 88 LYS A N 1
ATOM 700 C CA . LYS A 1 88 ? 0.195 8.145 -4.316 1.00 95.50 88 LYS A CA 1
ATOM 701 C C . LYS A 1 88 ? -0.175 8.122 -2.836 1.00 95.50 88 LYS A C 1
ATOM 703 O O . LYS A 1 88 ? 0.520 7.468 -2.065 1.00 95.50 88 LYS A O 1
ATOM 708 N N . SER A 1 89 ? -1.287 8.750 -2.450 1.00 93.50 89 SER A N 1
ATOM 709 C CA . SER A 1 89 ? -1.749 8.742 -1.058 1.00 93.50 89 SER A CA 1
ATOM 710 C C . SER A 1 89 ? -2.004 7.325 -0.542 1.00 93.50 89 SER A C 1
ATOM 712 O O . SER A 1 89 ? -1.637 7.005 0.587 1.00 93.50 89 SER A O 1
ATOM 714 N N . PHE A 1 90 ? -2.575 6.447 -1.371 1.00 92.62 90 PHE A N 1
ATOM 715 C CA . PHE A 1 90 ? -2.734 5.039 -1.019 1.00 92.62 90 PHE A CA 1
ATOM 716 C C . PHE A 1 90 ? -1.376 4.346 -0.810 1.00 92.62 90 PHE A C 1
ATOM 718 O O . PHE A 1 90 ? -1.173 3.665 0.197 1.00 92.62 90 PHE A O 1
ATOM 725 N N . LEU A 1 91 ? -0.416 4.538 -1.716 1.00 95.19 91 LEU A N 1
ATOM 726 C CA . LEU A 1 91 ? 0.913 3.937 -1.575 1.00 95.19 91 LEU A CA 1
ATOM 727 C C . LEU A 1 91 ? 1.623 4.441 -0.307 1.00 95.19 91 LEU A C 1
ATOM 729 O O . LEU A 1 91 ? 2.076 3.632 0.501 1.00 95.19 91 LEU A O 1
ATOM 733 N N . GLU A 1 92 ? 1.641 5.751 -0.068 1.00 94.50 92 GLU A N 1
ATOM 734 C CA . GLU A 1 92 ? 2.248 6.354 1.127 1.00 94.50 92 GLU A CA 1
ATOM 735 C C . GLU A 1 92 ? 1.624 5.852 2.431 1.00 94.50 92 GLU A C 1
ATOM 737 O O . GLU A 1 92 ? 2.310 5.727 3.450 1.00 94.50 92 GLU A O 1
ATOM 742 N N . GLN A 1 93 ? 0.330 5.536 2.410 1.00 89.88 93 GLN A N 1
ATOM 743 C CA . GLN A 1 93 ? -0.375 5.051 3.585 1.00 89.88 93 GLN A CA 1
ATOM 744 C C . GLN A 1 93 ? -0.126 3.560 3.857 1.00 89.88 93 GLN A C 1
ATOM 746 O O . GLN A 1 93 ? 0.055 3.178 5.014 1.00 89.88 93 GLN A O 1
ATOM 751 N N . TYR A 1 94 ? -0.113 2.711 2.824 1.00 90.38 94 TYR A N 1
ATOM 752 C CA . TYR A 1 94 ? -0.183 1.251 3.007 1.00 90.38 94 TYR A CA 1
ATOM 753 C C . TYR A 1 94 ? 1.059 0.473 2.552 1.00 90.38 94 TYR A C 1
ATOM 755 O O . TYR A 1 94 ? 1.171 -0.724 2.850 1.00 90.38 94 TYR A O 1
ATOM 763 N N . PHE A 1 95 ? 1.988 1.124 1.849 1.00 93.44 95 PHE A N 1
ATOM 764 C CA . PHE A 1 95 ? 3.152 0.482 1.237 1.00 93.44 95 PHE A CA 1
ATOM 765 C C . PHE A 1 95 ? 4.512 0.901 1.810 1.00 93.44 95 PHE A C 1
ATOM 767 O O . PHE A 1 95 ? 5.549 0.456 1.317 1.00 93.44 95 PHE A O 1
ATOM 774 N N . LYS A 1 96 ? 4.548 1.674 2.897 1.00 92.69 96 LYS A N 1
ATOM 775 C CA . LYS A 1 96 ? 5.807 1.952 3.602 1.00 92.69 96 LYS A CA 1
ATOM 776 C C . LYS A 1 96 ? 6.545 0.664 3.960 1.00 92.69 96 LYS A C 1
ATOM 778 O O . LYS A 1 96 ? 5.961 -0.253 4.538 1.00 92.69 96 LYS A O 1
ATOM 783 N N . ARG A 1 97 ? 7.845 0.632 3.654 1.00 91.94 97 ARG A N 1
ATOM 784 C CA . ARG A 1 97 ? 8.746 -0.526 3.809 1.00 91.94 97 ARG A CA 1
ATOM 785 C C . ARG A 1 97 ? 8.322 -1.761 2.997 1.00 91.94 97 ARG A C 1
ATOM 787 O O . ARG A 1 97 ? 8.663 -2.881 3.375 1.00 91.94 97 ARG A O 1
ATOM 794 N N . LYS A 1 98 ? 7.571 -1.586 1.906 1.00 93.62 98 LYS A N 1
ATOM 795 C CA . LYS A 1 98 ? 7.093 -2.675 1.041 1.00 93.62 98 LYS A CA 1
ATOM 796 C C . LYS A 1 98 ? 7.466 -2.429 -0.420 1.00 93.62 98 LYS A C 1
ATOM 798 O O . LYS A 1 98 ? 7.718 -1.300 -0.840 1.00 93.62 98 LYS A O 1
ATOM 803 N N . LEU A 1 99 ? 7.454 -3.511 -1.193 1.00 94.62 99 LEU A N 1
ATOM 804 C CA . LEU A 1 99 ? 7.525 -3.475 -2.651 1.00 94.62 99 LEU A CA 1
ATOM 805 C C . LEU A 1 99 ? 6.282 -2.776 -3.218 1.00 94.62 99 LEU A C 1
ATOM 807 O O . LEU A 1 99 ? 5.165 -3.186 -2.903 1.00 94.62 99 LEU A O 1
ATOM 811 N N . ILE A 1 100 ? 6.477 -1.783 -4.090 1.00 95.44 100 ILE A N 1
ATOM 812 C CA . ILE A 1 100 ? 5.391 -1.146 -4.846 1.00 95.44 100 ILE A CA 1
ATOM 813 C C . ILE A 1 100 ? 5.114 -1.913 -6.125 1.00 95.44 100 ILE A C 1
ATOM 815 O O . ILE A 1 100 ? 3.981 -2.305 -6.349 1.00 95.44 100 ILE A O 1
ATOM 819 N N . ALA A 1 101 ? 6.115 -2.085 -6.984 1.00 93.81 101 ALA A N 1
ATOM 820 C CA . ALA A 1 101 ? 5.936 -2.743 -8.272 1.00 93.81 101 ALA A CA 1
ATOM 821 C C . ALA A 1 101 ? 7.274 -3.196 -8.855 1.00 93.81 101 ALA A C 1
ATOM 823 O O . ALA A 1 101 ? 8.342 -2.693 -8.499 1.00 93.81 101 ALA A O 1
ATOM 824 N N . CYS A 1 102 ? 7.210 -4.139 -9.789 1.00 92.12 102 CYS A N 1
ATOM 825 C CA . CYS A 1 102 ? 8.371 -4.717 -10.447 1.00 92.12 102 CYS A CA 1
ATOM 826 C C . CYS A 1 102 ? 8.199 -4.672 -11.970 1.00 92.12 102 CYS A C 1
ATOM 828 O O . CYS A 1 102 ? 7.183 -5.141 -12.485 1.00 92.12 102 CYS A O 1
ATOM 830 N N . GLY A 1 103 ? 9.189 -4.121 -12.682 1.00 86.06 103 GLY A N 1
ATOM 831 C CA . GLY A 1 103 ? 9.221 -4.150 -14.145 1.00 86.06 103 GLY A CA 1
ATOM 832 C C . GLY A 1 103 ? 8.197 -3.251 -14.848 1.00 86.06 103 GLY A C 1
ATOM 833 O O . GLY A 1 103 ? 7.824 -3.546 -15.979 1.00 86.06 103 GLY A O 1
ATOM 834 N N . VAL A 1 104 ? 7.744 -2.172 -14.204 1.00 90.25 104 VAL A N 1
ATOM 835 C CA . VAL A 1 104 ? 6.798 -1.200 -14.785 1.00 90.25 104 VAL A CA 1
ATOM 836 C C . VAL A 1 104 ? 7.551 -0.246 -15.704 1.00 90.25 104 VAL A C 1
ATOM 838 O O . VAL A 1 104 ? 8.515 0.378 -15.269 1.00 90.25 104 VAL A O 1
ATOM 841 N N . TYR A 1 105 ? 7.131 -0.098 -16.960 1.00 87.06 105 TYR A N 1
ATOM 842 C CA . TYR A 1 105 ? 7.824 0.769 -17.918 1.00 87.06 105 TYR A CA 1
ATOM 843 C C . TYR A 1 105 ? 7.798 2.250 -17.481 1.00 87.06 105 TYR A C 1
ATOM 845 O O . TYR A 1 105 ? 6.736 2.737 -17.110 1.00 87.06 105 TYR A O 1
ATOM 853 N N . PRO A 1 106 ? 8.916 3.006 -17.540 1.00 86.62 106 PRO A N 1
ATOM 854 C CA . PRO A 1 106 ? 10.222 2.657 -18.116 1.00 86.62 106 PRO A CA 1
ATOM 855 C C . PRO A 1 106 ? 11.200 1.968 -17.146 1.00 86.62 106 PRO A C 1
ATOM 857 O O . PRO A 1 106 ? 12.308 1.611 -17.537 1.00 86.62 106 PRO A O 1
ATOM 860 N N . PHE A 1 107 ? 10.807 1.733 -15.897 1.00 89.69 107 PHE A N 1
ATOM 861 C CA . PHE A 1 107 ? 11.573 1.030 -14.859 1.00 89.69 107 PHE A CA 1
ATOM 862 C C . PHE A 1 107 ? 11.514 -0.500 -15.033 1.00 89.69 107 PHE A C 1
ATOM 864 O O . PHE A 1 107 ? 11.303 -1.254 -14.084 1.00 89.69 107 PHE A O 1
ATOM 871 N N . THR A 1 108 ? 11.707 -0.981 -16.262 1.00 88.75 108 THR A N 1
ATOM 872 C CA . THR A 1 108 ? 11.517 -2.393 -16.641 1.00 88.75 108 THR A CA 1
ATOM 873 C C . THR A 1 108 ? 12.570 -3.337 -16.052 1.00 88.75 108 THR A C 1
ATOM 875 O O . THR A 1 108 ? 12.292 -4.517 -15.847 1.00 88.75 108 THR A O 1
ATOM 878 N N . CYS A 1 109 ? 13.762 -2.816 -15.747 1.00 89.56 109 CYS A N 1
ATOM 879 C CA . CYS A 1 109 ? 14.911 -3.566 -15.225 1.00 89.56 109 CYS A CA 1
ATOM 880 C C . CYS A 1 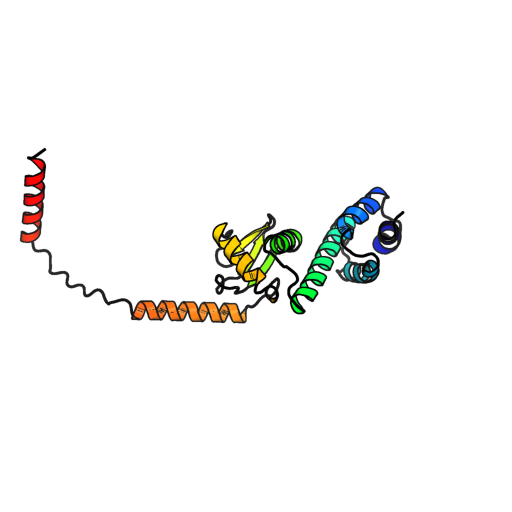109 ? 15.157 -3.341 -13.722 1.00 89.56 109 CYS A C 1
ATOM 882 O O . CYS A 1 109 ? 16.265 -3.569 -13.233 1.00 89.56 109 CYS A O 1
ATOM 884 N N . THR A 1 110 ? 14.166 -2.846 -12.980 1.00 92.06 110 THR A N 1
ATOM 885 C CA . THR A 1 110 ? 14.253 -2.689 -11.522 1.00 92.06 110 THR A CA 1
ATOM 886 C C . THR A 1 110 ? 12.902 -2.974 -10.865 1.00 92.06 110 THR A C 1
ATOM 888 O O . THR A 1 110 ? 11.858 -3.019 -11.522 1.00 92.06 110 THR A O 1
ATOM 891 N N . SER A 1 111 ? 12.918 -3.171 -9.552 1.00 93.69 111 SER A N 1
ATOM 892 C CA . SER A 1 111 ? 11.735 -3.016 -8.712 1.00 93.69 111 SER A CA 1
ATOM 893 C C . SER A 1 111 ? 11.791 -1.688 -7.970 1.00 93.69 111 SER A C 1
ATOM 895 O O . SER A 1 111 ? 12.865 -1.175 -7.650 1.00 93.69 111 SER A O 1
ATOM 897 N N . ILE A 1 112 ? 10.614 -1.121 -7.727 1.00 96.44 112 ILE A N 1
ATOM 898 C CA . ILE A 1 112 ? 10.445 0.074 -6.914 1.00 96.44 112 ILE A CA 1
ATOM 899 C C . ILE A 1 112 ? 9.773 -0.341 -5.611 1.00 96.44 112 ILE A C 1
ATOM 901 O O . ILE A 1 112 ? 8.693 -0.936 -5.616 1.00 96.44 112 ILE A O 1
ATOM 905 N N . SER A 1 113 ? 10.413 -0.002 -4.502 1.00 96.81 113 SER A N 1
ATOM 906 C CA . SER A 1 113 ? 9.907 -0.172 -3.142 1.00 96.81 113 SER A CA 1
ATOM 907 C C . SER A 1 113 ? 9.676 1.201 -2.511 1.00 96.81 113 SER A C 1
ATOM 909 O O . SER A 1 113 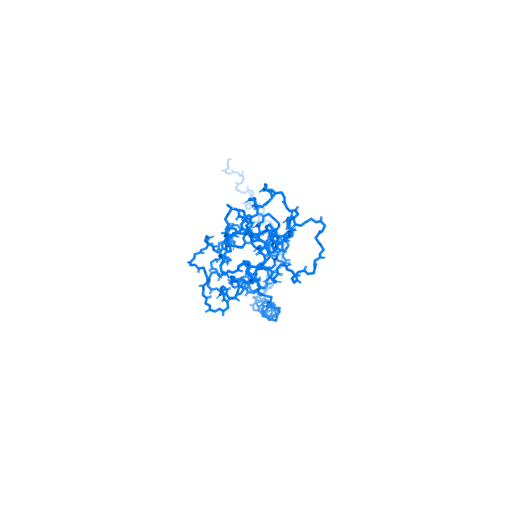? 10.166 2.203 -3.020 1.00 96.81 113 SER A O 1
ATOM 911 N N . MET A 1 114 ? 8.937 1.279 -1.410 1.00 97.19 114 MET A N 1
ATOM 912 C CA . MET A 1 114 ? 8.792 2.521 -0.646 1.00 97.19 114 MET A CA 1
ATOM 913 C C . MET A 1 114 ? 9.478 2.385 0.707 1.00 97.19 114 MET A C 1
ATOM 915 O O . MET A 1 114 ? 9.323 1.371 1.389 1.00 97.19 114 MET A O 1
ATOM 919 N N . ASN A 1 115 ? 10.247 3.395 1.109 1.00 95.06 115 ASN A N 1
ATOM 920 C CA . ASN A 1 115 ? 10.900 3.394 2.417 1.00 95.06 115 ASN A CA 1
ATOM 921 C C . ASN A 1 115 ? 9.932 3.805 3.546 1.00 95.06 115 ASN A C 1
ATOM 923 O O . ASN A 1 115 ? 8.719 3.898 3.367 1.00 95.06 115 ASN A O 1
ATOM 927 N N . GLU A 1 116 ? 10.455 4.003 4.754 1.00 92.44 116 GLU A N 1
ATOM 928 C CA . GLU A 1 116 ? 9.647 4.404 5.913 1.00 92.44 116 GLU A CA 1
ATOM 929 C C . GLU A 1 116 ? 9.161 5.862 5.871 1.00 92.44 116 GLU A C 1
ATOM 931 O O . GLU A 1 116 ? 8.141 6.200 6.482 1.00 92.44 116 GLU A O 1
ATOM 936 N N . TYR A 1 117 ? 9.861 6.704 5.112 1.00 94.19 117 TYR A N 1
ATOM 937 C CA . TYR A 1 117 ? 9.564 8.123 4.941 1.00 94.19 117 TYR A CA 1
ATOM 938 C C . TYR A 1 117 ? 8.545 8.386 3.824 1.00 94.19 117 TYR A C 1
ATOM 940 O O . TYR A 1 117 ? 8.006 9.483 3.752 1.00 94.19 117 TYR A O 1
ATOM 948 N N . GLY A 1 118 ? 8.208 7.370 3.020 1.00 93.00 118 GLY A N 1
ATOM 949 C CA . GLY A 1 118 ? 7.283 7.493 1.888 1.00 93.00 118 GLY A CA 1
ATOM 950 C C . GLY A 1 118 ? 7.974 7.742 0.546 1.00 93.00 118 GLY A C 1
ATOM 951 O O . GLY A 1 118 ? 7.300 7.981 -0.448 1.00 93.00 118 GLY A O 1
ATOM 952 N N . GLU A 1 119 ? 9.303 7.660 0.489 1.00 96.31 119 GLU A N 1
ATOM 953 C CA . GLU A 1 119 ? 10.065 7.869 -0.743 1.00 96.31 119 GLU A CA 1
ATOM 954 C C . GLU A 1 119 ? 10.137 6.575 -1.562 1.00 96.31 119 GLU A C 1
ATOM 956 O O . GLU A 1 119 ? 10.333 5.481 -1.016 1.00 96.31 119 GLU A O 1
ATOM 961 N N . PHE A 1 120 ? 10.029 6.704 -2.886 1.00 97.19 120 PHE A N 1
ATOM 962 C CA . PHE A 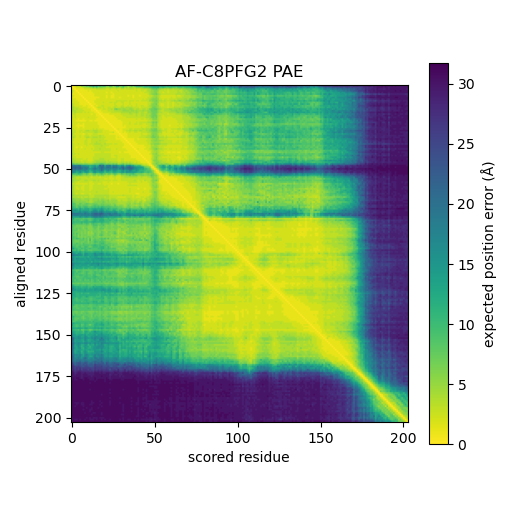1 120 ? 10.185 5.595 -3.824 1.00 97.19 120 PHE A CA 1
ATOM 963 C C . PHE A 1 120 ? 11.665 5.280 -4.045 1.00 97.19 120 PHE A C 1
ATOM 965 O O . PHE A 1 120 ? 12.431 6.108 -4.535 1.00 97.19 120 PHE A O 1
ATOM 972 N N . ILE A 1 121 ? 12.068 4.061 -3.708 1.00 97.19 121 ILE A N 1
ATOM 973 C CA . ILE A 1 121 ? 13.437 3.562 -3.787 1.00 97.19 121 ILE A CA 1
ATOM 974 C C . ILE A 1 121 ? 13.550 2.581 -4.948 1.00 97.19 121 ILE A C 1
ATOM 976 O O . ILE A 1 121 ? 12.794 1.614 -5.029 1.00 97.19 121 ILE A O 1
ATOM 980 N N . SER A 1 122 ? 14.539 2.789 -5.815 1.00 94.75 122 SER A N 1
ATOM 981 C CA . SER A 1 122 ? 14.924 1.770 -6.790 1.00 94.75 122 SER A CA 1
ATOM 982 C C . SER A 1 122 ? 15.719 0.673 -6.097 1.00 94.75 122 SER A C 1
ATOM 984 O O . SER A 1 122 ? 16.769 0.929 -5.505 1.00 94.75 122 SER A O 1
ATOM 986 N N . ASP A 1 123 ? 15.257 -0.569 -6.197 1.00 91.31 123 ASP A N 1
ATOM 987 C CA . ASP A 1 123 ? 15.924 -1.696 -5.555 1.00 91.31 123 ASP A CA 1
ATOM 988 C C . ASP A 1 123 ? 17.272 -2.032 -6.193 1.00 91.31 123 ASP A C 1
ATOM 990 O O . ASP A 1 123 ? 18.116 -2.622 -5.518 1.00 91.31 123 ASP A O 1
ATOM 994 N N . THR A 1 124 ? 17.511 -1.625 -7.440 1.00 88.69 124 THR A N 1
ATOM 995 C CA . THR A 1 124 ? 18.818 -1.767 -8.092 1.00 88.69 124 THR A CA 1
ATOM 996 C C . THR A 1 124 ? 19.837 -0.770 -7.542 1.00 88.69 124 THR A C 1
ATOM 998 O O . THR A 1 124 ? 20.972 -1.144 -7.261 1.00 88.69 124 THR A O 1
ATOM 1001 N N . THR A 1 125 ? 19.463 0.504 -7.377 1.00 90.88 125 THR A N 1
ATOM 1002 C CA . THR A 1 125 ? 20.408 1.553 -6.943 1.00 90.88 125 THR A CA 1
ATOM 1003 C C . THR A 1 125 ? 20.423 1.770 -5.433 1.00 90.88 125 THR A C 1
ATOM 1005 O O . THR A 1 125 ? 21.340 2.417 -4.930 1.00 90.88 125 THR A O 1
ATOM 1008 N N . LYS A 1 126 ? 19.412 1.257 -4.719 1.00 92.88 126 LYS A N 1
ATOM 1009 C CA . LYS A 1 126 ? 19.144 1.498 -3.291 1.00 92.88 126 LYS A CA 1
ATOM 1010 C C . LYS A 1 126 ? 19.027 2.983 -2.934 1.00 92.88 126 LYS A C 1
ATOM 1012 O O . LYS A 1 126 ? 19.285 3.374 -1.800 1.00 92.88 126 LYS A O 1
ATOM 1017 N N . LYS A 1 127 ? 18.637 3.813 -3.904 1.00 94.19 127 LYS A N 1
ATOM 1018 C CA . LYS A 1 127 ? 18.461 5.262 -3.751 1.00 94.19 127 LYS A CA 1
ATOM 1019 C C . LYS A 1 127 ? 17.035 5.668 -4.089 1.00 94.19 127 LYS A C 1
ATOM 1021 O O . LYS A 1 127 ? 16.380 5.003 -4.898 1.00 94.19 127 LYS A O 1
ATOM 1026 N N . ALA A 1 128 ? 16.599 6.776 -3.493 1.00 96.19 128 ALA A N 1
ATOM 1027 C CA . ALA A 1 128 ? 15.373 7.442 -3.896 1.00 96.19 128 ALA A CA 1
ATOM 1028 C C . ALA A 1 128 ? 15.454 7.830 -5.377 1.00 96.19 128 ALA A C 1
ATOM 1030 O O . ALA A 1 128 ? 16.501 8.283 -5.853 1.00 96.19 128 ALA A O 1
ATOM 1031 N N . ILE A 1 129 ? 14.367 7.600 -6.107 1.00 95.19 129 ILE A N 1
ATOM 1032 C CA . ILE A 1 129 ? 14.238 8.075 -7.484 1.00 95.19 129 ILE A CA 1
ATOM 1033 C C . ILE A 1 129 ? 14.058 9.596 -7.484 1.00 95.19 129 ILE A C 1
ATOM 1035 O O . ILE A 1 129 ? 13.644 10.187 -6.487 1.00 95.19 129 ILE A O 1
ATOM 1039 N N . SER A 1 130 ? 14.407 10.250 -8.591 1.00 95.44 130 SER A N 1
ATOM 1040 C CA . SER A 1 130 ? 14.227 11.698 -8.698 1.00 95.44 130 SER A CA 1
ATOM 1041 C C . SER A 1 130 ? 12.739 12.073 -8.712 1.00 95.44 130 SER A C 1
ATOM 1043 O O . SER A 1 130 ? 11.890 11.258 -9.064 1.00 95.44 130 SER A O 1
ATOM 1045 N N . ALA A 1 131 ? 12.407 13.331 -8.406 1.00 94.44 131 ALA A N 1
ATOM 1046 C CA . ALA A 1 131 ? 11.022 13.807 -8.488 1.00 94.44 131 ALA A CA 1
ATOM 1047 C C . ALA A 1 131 ? 10.427 13.662 -9.906 1.00 94.44 131 ALA A C 1
ATOM 1049 O O . ALA A 1 131 ? 9.240 13.386 -10.059 1.00 94.44 131 ALA A O 1
ATOM 1050 N N . ALA A 1 132 ? 11.249 13.809 -10.951 1.00 94.88 132 ALA A N 1
ATOM 1051 C CA . ALA A 1 132 ? 10.819 13.580 -12.329 1.00 94.88 132 ALA A CA 1
ATOM 1052 C C . ALA A 1 132 ? 10.514 12.094 -12.582 1.00 94.88 132 ALA A C 1
ATOM 1054 O O . ALA A 1 132 ? 9.468 11.760 -13.141 1.00 94.88 132 ALA A O 1
ATOM 1055 N N . ASP A 1 133 ? 11.394 11.206 -12.115 1.00 95.06 133 ASP A N 1
ATOM 1056 C CA . ASP A 1 133 ? 11.212 9.757 -12.214 1.00 95.06 133 ASP A CA 1
ATOM 1057 C C . ASP A 1 133 ? 9.996 9.274 -11.422 1.00 95.06 133 ASP A C 1
ATOM 1059 O O . ASP A 1 133 ? 9.295 8.373 -11.873 1.00 95.06 133 ASP A O 1
ATOM 1063 N N . GLU A 1 134 ? 9.705 9.889 -10.274 1.00 95.50 134 GLU A N 1
ATOM 1064 C CA . GLU A 1 134 ? 8.513 9.600 -9.480 1.00 95.50 134 GLU A CA 1
ATOM 1065 C C . GLU A 1 134 ? 7.228 9.877 -10.266 1.00 95.50 134 GLU A C 1
ATOM 1067 O O . GLU A 1 134 ? 6.345 9.020 -10.319 1.00 95.50 134 GLU A O 1
ATOM 1072 N N . VAL A 1 135 ? 7.129 11.035 -10.930 1.00 95.38 135 VAL A N 1
ATOM 1073 C CA . VAL A 1 135 ? 5.960 11.366 -11.760 1.00 95.38 135 VAL A CA 1
ATOM 1074 C C . VAL A 1 135 ? 5.807 10.359 -12.899 1.00 95.38 135 VAL A C 1
ATOM 1076 O O . VAL A 1 135 ? 4.698 9.886 -13.164 1.00 95.38 135 VAL A O 1
ATOM 1079 N N . VAL A 1 136 ? 6.911 9.989 -13.552 1.00 96.44 136 VAL A N 1
ATOM 1080 C CA . VAL A 1 136 ? 6.908 8.991 -14.631 1.00 96.44 136 VAL A CA 1
ATOM 1081 C C . VAL A 1 136 ? 6.469 7.622 -14.106 1.00 96.44 136 VAL A C 1
ATOM 1083 O O . VAL A 1 136 ? 5.608 6.981 -14.712 1.00 96.44 136 VAL A O 1
ATOM 1086 N N . PHE A 1 137 ? 7.006 7.196 -12.963 1.00 96.19 137 PHE A N 1
ATOM 1087 C CA . PHE A 1 137 ? 6.669 5.929 -12.322 1.00 96.19 137 PHE A CA 1
ATOM 1088 C C . PHE A 1 137 ? 5.188 5.864 -11.949 1.00 96.19 137 PHE A C 1
ATOM 1090 O O . PHE A 1 137 ? 4.505 4.915 -12.327 1.00 96.19 137 PHE A O 1
ATOM 1097 N N . LEU A 1 138 ? 4.664 6.888 -11.272 1.00 96.38 138 LEU A N 1
ATOM 1098 C CA . LEU A 1 138 ? 3.260 6.939 -10.867 1.00 96.38 138 LEU A CA 1
ATOM 1099 C C . LEU A 1 138 ? 2.313 7.009 -12.069 1.00 96.38 138 LEU A C 1
ATOM 1101 O O . LEU A 1 138 ? 1.265 6.367 -12.057 1.00 96.38 138 LEU A O 1
ATOM 1105 N N . THR A 1 139 ? 2.689 7.727 -13.131 1.00 95.69 139 THR A N 1
ATOM 1106 C CA . THR A 1 139 ? 1.907 7.776 -14.379 1.00 95.69 139 THR A CA 1
ATOM 1107 C C . THR A 1 139 ? 1.807 6.398 -15.032 1.00 95.69 139 THR A C 1
ATOM 1109 O O . THR A 1 139 ? 0.744 6.018 -15.524 1.00 95.69 139 THR A O 1
ATOM 1112 N N . ALA A 1 140 ? 2.906 5.644 -15.050 1.00 94.62 140 ALA A N 1
ATOM 1113 C CA . ALA A 1 140 ? 2.915 4.289 -15.585 1.00 94.62 140 ALA A CA 1
ATOM 1114 C C . ALA A 1 140 ? 2.135 3.321 -14.689 1.00 94.62 140 ALA A C 1
ATOM 1116 O O . ALA A 1 140 ? 1.283 2.576 -15.171 1.00 94.62 140 ALA A O 1
ATOM 1117 N N . LEU A 1 141 ? 2.348 3.393 -13.375 1.00 93.94 141 LEU A N 1
ATOM 1118 C CA . LEU A 1 141 ? 1.671 2.550 -12.397 1.00 93.94 141 LEU A CA 1
ATOM 1119 C C . LEU A 1 141 ? 0.154 2.785 -12.372 1.00 93.94 141 LEU A C 1
ATOM 1121 O O . LEU A 1 141 ? -0.604 1.84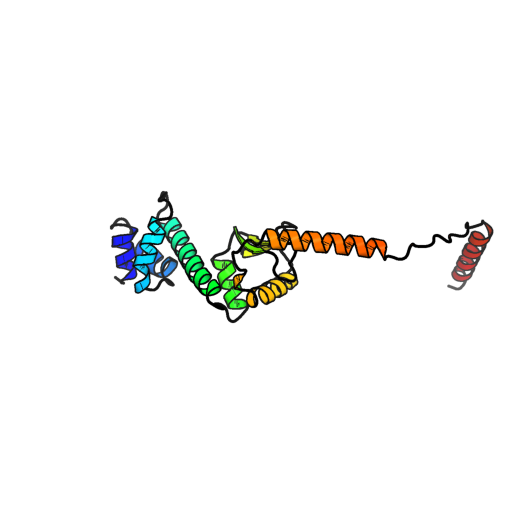3 -12.168 1.00 93.94 141 LEU A O 1
ATOM 1125 N N . LEU A 1 142 ? -0.308 4.009 -12.651 1.00 93.50 142 LEU A N 1
ATOM 1126 C CA . LEU A 1 142 ? -1.733 4.315 -12.793 1.00 93.50 142 LEU A CA 1
ATOM 1127 C C . LEU A 1 142 ? -2.377 3.603 -13.996 1.00 93.50 142 LEU A C 1
ATOM 1129 O O . LEU A 1 142 ? -3.567 3.293 -13.952 1.00 93.50 142 LEU A O 1
ATOM 1133 N N . LYS A 1 143 ? -1.612 3.324 -15.059 1.00 91.38 143 LYS A N 1
ATOM 1134 C CA . LYS A 1 143 ? -2.070 2.528 -16.214 1.00 91.38 143 LYS A CA 1
ATOM 1135 C C . LYS A 1 143 ? -1.975 1.030 -15.934 1.00 91.38 143 LYS A C 1
ATOM 1137 O O . LYS A 1 143 ? -2.828 0.264 -16.368 1.00 91.38 143 LYS A O 1
ATOM 1142 N N . GLU A 1 144 ? -0.960 0.626 -15.177 1.00 89.62 144 GLU A N 1
ATOM 1143 C CA . GLU A 1 144 ? -0.689 -0.763 -14.811 1.00 89.62 144 GLU A CA 1
ATOM 1144 C C . GLU A 1 144 ? -1.019 -1.053 -13.340 1.00 89.62 144 GLU A C 1
ATOM 1146 O O . GLU A 1 144 ? -0.224 -1.655 -12.623 1.00 89.62 144 GLU A O 1
ATOM 1151 N N . GLN A 1 145 ? -2.196 -0.650 -12.852 1.00 90.38 145 GLN A N 1
ATOM 1152 C CA . GLN A 1 145 ? -2.501 -0.770 -11.414 1.00 90.38 145 GLN A CA 1
ATOM 1153 C C . GLN A 1 145 ? -2.517 -2.228 -10.924 1.00 90.38 145 GLN A C 1
ATOM 1155 O O . GLN A 1 145 ? -2.256 -2.500 -9.755 1.00 90.38 145 GLN A O 1
ATOM 1160 N N . TYR A 1 146 ? -2.736 -3.183 -11.832 1.00 86.50 146 TYR A N 1
ATOM 1161 C CA . TYR A 1 146 ? -2.598 -4.621 -11.583 1.00 86.50 146 TYR A CA 1
ATOM 1162 C C . TYR A 1 146 ? -1.156 -5.056 -11.233 1.00 86.50 146 TYR A C 1
ATOM 1164 O O . TYR A 1 146 ? -0.935 -6.204 -10.855 1.00 86.50 146 TYR A O 1
ATOM 1172 N N . ALA A 1 147 ? -0.157 -4.180 -11.398 1.00 88.88 147 ALA A N 1
ATOM 1173 C CA . ALA A 1 147 ? 1.239 -4.399 -11.011 1.00 88.88 147 ALA A CA 1
ATOM 1174 C C . ALA A 1 147 ? 1.559 -3.985 -9.573 1.00 88.88 147 ALA A C 1
ATOM 1176 O O . ALA A 1 147 ? 2.612 -4.365 -9.059 1.00 88.88 147 ALA A O 1
ATOM 1177 N N . ILE A 1 148 ? 0.676 -3.220 -8.926 1.00 92.56 148 ILE A N 1
ATOM 1178 C CA . ILE A 1 148 ? 0.876 -2.772 -7.549 1.00 92.56 148 ILE A CA 1
ATOM 1179 C C . ILE A 1 148 ? 0.966 -4.001 -6.636 1.00 92.56 148 ILE A C 1
ATOM 1181 O O . ILE A 1 148 ? 0.140 -4.900 -6.718 1.00 92.56 148 ILE A O 1
ATOM 1185 N N . GLY A 1 149 ? 1.980 -4.044 -5.775 1.00 88.19 149 GLY A N 1
ATOM 1186 C CA . GLY A 1 149 ? 2.265 -5.096 -4.800 1.00 88.19 149 GLY A CA 1
ATOM 1187 C C . GLY A 1 149 ? 2.642 -6.464 -5.367 1.00 88.19 149 GLY A C 1
ATOM 1188 O O . GLY A 1 149 ? 2.834 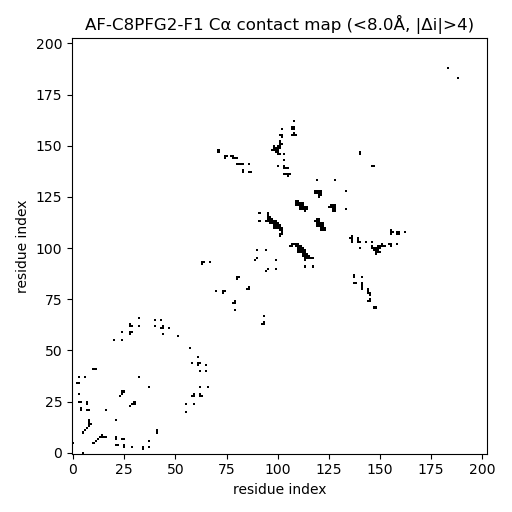-7.389 -4.580 1.00 88.19 149 GLY A O 1
ATOM 1189 N N . GLU A 1 150 ? 2.767 -6.609 -6.686 1.00 87.00 150 GLU A N 1
ATOM 1190 C CA . GLU A 1 150 ? 3.104 -7.876 -7.337 1.00 87.00 150 GLU A CA 1
ATOM 1191 C C . GLU A 1 150 ? 4.602 -7.926 -7.678 1.00 87.00 150 GLU A C 1
ATOM 1193 O O . GLU A 1 150 ? 5.144 -7.057 -8.369 1.00 87.00 150 GLU A O 1
ATOM 1198 N N . TYR A 1 151 ? 5.287 -8.974 -7.214 1.00 86.94 151 TYR A N 1
ATOM 1199 C CA . TYR A 1 151 ? 6.676 -9.231 -7.592 1.00 86.94 151 TYR A CA 1
ATOM 1200 C C . TYR A 1 151 ? 6.735 -10.045 -8.890 1.00 86.94 151 TYR A C 1
ATOM 1202 O O . TYR A 1 151 ? 6.301 -11.192 -8.934 1.00 86.94 151 TYR A O 1
ATOM 1210 N N . ARG A 1 152 ? 7.311 -9.461 -9.948 1.00 87.12 152 ARG A N 1
ATOM 1211 C CA . ARG A 1 152 ? 7.384 -10.046 -11.299 1.00 87.12 152 ARG A CA 1
ATOM 1212 C C . ARG A 1 152 ? 8.816 -10.443 -11.661 1.00 87.12 152 ARG A C 1
ATOM 1214 O O . ARG A 1 152 ? 9.378 -9.950 -12.637 1.00 87.12 152 ARG A O 1
ATOM 1221 N N . GLY A 1 153 ? 9.414 -11.321 -10.855 1.00 84.06 153 GLY A N 1
ATOM 1222 C CA . GLY A 1 153 ? 10.827 -11.706 -10.979 1.00 84.06 153 GLY A CA 1
ATOM 1223 C C . GLY A 1 153 ? 11.223 -12.244 -12.360 1.00 84.06 153 GLY A C 1
ATOM 1224 O O . GLY A 1 153 ? 12.281 -11.885 -12.868 1.00 84.06 153 GLY A O 1
ATOM 1225 N N . GLU A 1 154 ? 10.365 -13.040 -13.003 1.00 87.06 154 GLU A N 1
ATOM 1226 C CA . GLU A 1 154 ? 10.627 -13.570 -14.351 1.00 87.06 154 GLU A CA 1
ATOM 1227 C C . GLU A 1 154 ? 10.666 -12.463 -15.411 1.00 87.06 154 GLU A C 1
ATOM 1229 O O . GLU A 1 154 ? 11.607 -12.400 -16.200 1.00 87.06 154 GLU A O 1
ATOM 1234 N N . LEU A 1 155 ? 9.692 -11.545 -15.384 1.00 87.75 155 LEU A N 1
ATOM 1235 C CA . LEU A 1 155 ? 9.660 -10.381 -16.274 1.00 87.75 155 LEU A CA 1
ATOM 1236 C C . LEU A 1 155 ? 10.901 -9.504 -16.068 1.00 87.75 155 LEU A C 1
ATOM 1238 O O . LEU A 1 155 ? 11.511 -9.047 -17.031 1.00 87.75 155 LEU A O 1
ATOM 1242 N N . LEU A 1 156 ? 11.300 -9.295 -14.811 1.00 88.69 156 LEU A N 1
ATOM 1243 C CA . LEU A 1 156 ? 12.497 -8.535 -14.470 1.00 88.69 156 LEU A CA 1
ATOM 1244 C C . LEU A 1 156 ? 13.762 -9.190 -15.040 1.00 88.69 156 LEU A C 1
ATOM 1246 O O . LEU A 1 156 ? 14.573 -8.509 -15.664 1.00 88.69 156 LEU A O 1
ATOM 1250 N N . ALA A 1 157 ? 13.916 -10.504 -14.858 1.00 87.69 157 ALA A N 1
ATOM 1251 C CA . ALA A 1 157 ? 15.051 -11.255 -15.383 1.00 87.69 157 ALA A CA 1
ATOM 1252 C C . ALA A 1 157 ? 15.116 -11.182 -16.917 1.00 87.69 157 ALA A C 1
ATOM 1254 O O . ALA A 1 157 ? 16.174 -10.878 -17.469 1.00 87.69 157 ALA A O 1
ATOM 1255 N N . GLN A 1 158 ? 13.979 -11.367 -17.594 1.00 90.50 158 GLN A N 1
ATOM 1256 C CA . GLN A 1 158 ? 13.872 -11.242 -19.050 1.00 90.50 158 GLN A CA 1
ATOM 1257 C C . GLN A 1 158 ? 14.251 -9.835 -19.530 1.00 90.50 158 GLN A C 1
ATOM 1259 O O . GLN A 1 158 ? 15.056 -9.689 -20.448 1.00 90.50 158 GLN A O 1
ATOM 1264 N N . ASN A 1 159 ? 13.731 -8.787 -18.887 1.00 90.69 159 ASN A N 1
ATOM 1265 C CA . ASN A 1 159 ? 14.043 -7.403 -19.245 1.00 90.69 159 ASN A CA 1
ATOM 1266 C C . ASN A 1 159 ? 15.534 -7.086 -19.074 1.00 90.69 159 ASN A C 1
ATOM 1268 O O . ASN A 1 159 ? 16.130 -6.435 -19.935 1.00 90.69 159 ASN A O 1
ATOM 1272 N N . ILE A 1 160 ? 16.152 -7.574 -17.994 1.00 88.56 160 ILE A N 1
ATOM 1273 C CA . ILE A 1 160 ? 17.592 -7.425 -17.753 1.00 88.56 160 ILE A CA 1
ATOM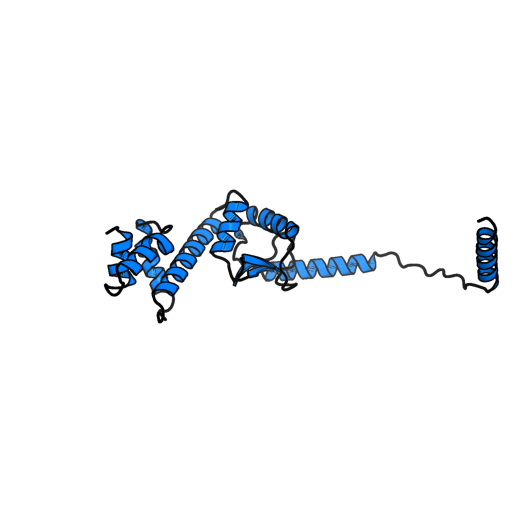 1274 C C . ILE A 1 160 ? 18.392 -8.138 -18.847 1.00 88.56 160 ILE A C 1
ATOM 1276 O O . ILE A 1 160 ? 19.334 -7.554 -19.382 1.00 88.56 160 ILE A O 1
ATOM 1280 N N . GLU A 1 161 ? 18.013 -9.363 -19.213 1.00 90.81 161 GLU A N 1
ATOM 1281 C CA . GLU A 1 161 ? 18.687 -10.124 -20.266 1.00 90.81 161 GLU A CA 1
ATOM 1282 C C . GLU A 1 161 ? 18.602 -9.411 -21.625 1.00 90.81 161 GLU A C 1
ATOM 1284 O O . GLU A 1 161 ? 19.619 -9.224 -22.297 1.00 90.81 161 GLU A O 1
ATOM 1289 N N . ILE A 1 162 ? 17.411 -8.938 -22.007 1.00 90.44 162 ILE A N 1
ATOM 1290 C CA . ILE A 1 162 ? 17.198 -8.171 -23.243 1.00 90.44 162 ILE A CA 1
ATOM 1291 C C . ILE A 1 162 ? 18.041 -6.891 -23.231 1.00 90.44 162 ILE A C 1
ATOM 1293 O O . ILE A 1 162 ? 18.728 -6.588 -24.208 1.00 90.44 162 ILE A O 1
ATOM 1297 N N . ALA A 1 163 ? 18.050 -6.152 -22.119 1.00 87.75 163 ALA A N 1
ATOM 1298 C CA . ALA A 1 163 ? 18.847 -4.936 -21.989 1.00 87.75 163 ALA A CA 1
ATOM 1299 C C . ALA A 1 163 ? 20.356 -5.213 -22.118 1.00 87.75 163 ALA A C 1
ATOM 1301 O O . ALA A 1 163 ? 21.075 -4.437 -22.754 1.00 87.75 163 ALA A O 1
ATOM 1302 N N . GLN A 1 164 ? 20.841 -6.324 -21.556 1.00 88.50 164 GLN A N 1
ATOM 1303 C CA . GLN A 1 164 ? 22.238 -6.746 -21.674 1.00 88.50 164 GLN A CA 1
ATOM 1304 C C . GLN A 1 164 ? 22.604 -7.134 -23.111 1.00 88.50 164 GLN A C 1
ATOM 1306 O O . GLN A 1 164 ? 23.640 -6.681 -23.604 1.00 88.50 164 GLN A O 1
ATOM 1311 N N . ARG A 1 165 ? 21.753 -7.901 -23.809 1.00 87.81 165 ARG A N 1
ATOM 1312 C CA . ARG A 1 165 ? 21.970 -8.247 -25.226 1.00 87.81 165 ARG A CA 1
ATOM 1313 C C . ARG A 1 165 ? 21.991 -7.006 -26.114 1.00 87.81 165 ARG A C 1
ATOM 1315 O O . ARG A 1 165 ? 22.965 -6.802 -26.831 1.00 87.81 165 ARG A O 1
ATOM 1322 N N . ASN A 1 166 ? 20.997 -6.128 -25.982 1.00 86.62 166 ASN A N 1
ATOM 1323 C CA . ASN A 1 166 ? 20.913 -4.891 -26.765 1.00 86.62 166 ASN A CA 1
ATOM 1324 C C . ASN A 1 166 ? 22.131 -3.985 -26.531 1.00 86.62 166 ASN A C 1
ATOM 1326 O O . ASN A 1 166 ? 22.634 -3.344 -27.454 1.00 86.62 166 ASN A O 1
ATOM 1330 N N . LYS A 1 167 ? 22.643 -3.936 -25.294 1.00 85.44 167 LYS A N 1
ATOM 1331 C CA . LYS A 1 167 ? 23.883 -3.221 -24.983 1.00 85.44 167 LYS A CA 1
ATOM 1332 C C . LYS A 1 167 ? 25.076 -3.853 -25.706 1.00 85.44 167 LYS A C 1
ATOM 1334 O O . LYS A 1 167 ? 25.857 -3.123 -26.307 1.00 85.44 167 LYS A O 1
ATOM 1339 N N . ALA A 1 168 ? 25.207 -5.180 -25.677 1.00 79.75 168 ALA A N 1
ATOM 1340 C CA . ALA A 1 168 ? 26.292 -5.901 -26.344 1.00 79.75 168 ALA A CA 1
ATOM 1341 C C . ALA A 1 168 ? 26.263 -5.755 -27.877 1.00 79.75 168 ALA A C 1
ATOM 1343 O O . ALA A 1 168 ? 27.319 -5.624 -28.491 1.00 79.75 168 ALA A O 1
ATOM 1344 N N . GLU A 1 169 ? 25.082 -5.732 -28.496 1.00 77.62 169 GLU A N 1
ATOM 1345 C CA . GLU A 1 169 ? 24.922 -5.513 -29.941 1.00 77.62 169 GLU A CA 1
ATOM 1346 C C . GLU A 1 169 ? 25.304 -4.089 -30.356 1.00 77.62 169 GLU A C 1
ATOM 1348 O O . GLU A 1 169 ? 26.088 -3.919 -31.288 1.00 77.62 169 GLU A O 1
ATOM 1353 N N . ARG A 1 170 ? 24.904 -3.066 -29.589 1.00 72.06 170 ARG A N 1
ATOM 1354 C CA . ARG A 1 170 ? 25.349 -1.679 -29.828 1.00 72.06 170 ARG A CA 1
ATOM 1355 C C . ARG A 1 170 ? 26.869 -1.513 -29.759 1.00 72.06 170 ARG A C 1
ATOM 1357 O O . ARG A 1 170 ? 27.427 -0.699 -30.488 1.00 72.06 170 ARG A O 1
ATOM 1364 N N . PHE A 1 171 ? 27.556 -2.282 -28.911 1.00 64.88 171 PHE A N 1
ATOM 1365 C CA . PHE A 1 171 ? 29.025 -2.295 -28.879 1.00 64.88 171 PHE A CA 1
ATOM 1366 C C . PHE A 1 171 ? 29.654 -2.980 -30.100 1.00 64.88 171 PHE A C 1
ATOM 1368 O O . PHE A 1 171 ? 30.790 -2.659 -30.439 1.00 64.88 171 PHE A O 1
ATOM 1375 N N . LYS A 1 172 ? 28.942 -3.895 -30.770 1.00 64.81 172 LYS A N 1
ATOM 1376 C CA . LYS A 1 172 ? 29.389 -4.502 -32.035 1.00 64.81 172 LYS A CA 1
ATOM 1377 C C . LYS A 1 172 ? 29.168 -3.574 -33.233 1.00 64.81 172 LYS A C 1
ATOM 1379 O O . LYS A 1 172 ? 29.949 -3.630 -34.178 1.00 64.81 172 LYS A O 1
ATOM 1384 N N . GLU A 1 173 ? 28.134 -2.736 -33.184 1.00 59.72 173 GLU A N 1
ATOM 1385 C CA . GLU A 1 173 ? 27.778 -1.780 -34.245 1.00 59.72 173 GLU A CA 1
ATOM 1386 C C . GLU A 1 173 ? 28.484 -0.421 -34.128 1.00 59.72 173 GLU A C 1
ATOM 1388 O O . GLU A 1 173 ? 28.490 0.352 -35.086 1.00 59.72 173 GLU A O 1
ATOM 1393 N N . ALA A 1 174 ? 29.100 -0.110 -32.982 1.00 54.75 174 ALA A N 1
ATOM 1394 C CA . ALA A 1 174 ? 29.903 1.099 -32.840 1.00 54.75 174 ALA A CA 1
ATOM 1395 C C . ALA A 1 174 ? 31.043 1.089 -33.882 1.00 54.75 174 ALA A C 1
ATOM 1397 O O . ALA A 1 174 ? 31.776 0.096 -33.965 1.00 54.75 174 ALA A O 1
ATOM 1398 N N . PRO A 1 175 ? 31.221 2.161 -34.683 1.00 51.53 175 PRO A N 1
ATOM 1399 C CA . PRO A 1 175 ? 32.254 2.188 -35.704 1.00 51.53 175 PRO A CA 1
ATOM 1400 C C . PRO A 1 175 ? 33.607 1.957 -35.037 1.00 51.53 175 PRO A C 1
ATOM 1402 O O . PRO A 1 175 ? 33.981 2.666 -34.098 1.00 51.53 175 PRO A O 1
ATOM 1405 N N . LYS A 1 176 ? 34.340 0.944 -35.516 1.00 58.47 176 LYS A N 1
ATOM 1406 C CA . LYS A 1 176 ? 35.752 0.769 -35.179 1.00 58.47 176 LYS A CA 1
ATOM 1407 C C . LYS A 1 176 ? 36.416 2.099 -35.502 1.00 58.47 176 LYS A C 1
ATOM 1409 O O . LYS A 1 176 ? 36.458 2.486 -36.666 1.00 58.47 176 LYS A O 1
ATOM 1414 N N . ILE A 1 177 ? 36.879 2.818 -34.483 1.00 55.72 177 ILE A N 1
ATOM 1415 C CA . ILE A 1 177 ? 37.712 3.996 -34.694 1.00 55.72 177 ILE A CA 1
ATOM 1416 C C . ILE A 1 177 ? 38.964 3.462 -35.391 1.00 55.72 177 ILE A C 1
ATOM 1418 O O . ILE A 1 177 ? 39.838 2.885 -34.744 1.00 55.72 177 ILE A O 1
ATOM 1422 N N . GLU A 1 178 ? 39.011 3.570 -36.720 1.00 45.03 178 GLU A N 1
ATOM 1423 C CA . GLU A 1 178 ? 40.229 3.363 -37.485 1.00 45.03 178 GLU A CA 1
ATOM 1424 C C . GLU A 1 178 ? 41.233 4.368 -36.946 1.00 45.03 178 GLU A C 1
ATOM 1426 O O . GLU A 1 178 ? 41.144 5.576 -37.170 1.00 45.03 178 GLU A O 1
ATOM 1431 N N . ASN A 1 179 ? 42.172 3.858 -36.161 1.00 48.38 179 ASN A N 1
ATOM 1432 C CA . ASN A 1 179 ? 43.253 4.633 -35.600 1.00 48.38 179 ASN A CA 1
ATOM 1433 C C . ASN A 1 179 ? 44.263 4.914 -36.723 1.00 48.38 179 ASN A C 1
ATOM 1435 O O . ASN A 1 179 ? 45.393 4.441 -36.689 1.00 48.38 179 ASN A O 1
ATOM 1439 N N . ASN A 1 180 ? 43.862 5.701 -37.724 1.00 47.50 180 ASN A N 1
ATOM 1440 C CA . ASN A 1 180 ? 44.760 6.340 -38.682 1.00 47.50 180 ASN A CA 1
ATOM 1441 C C . ASN A 1 180 ? 45.453 7.530 -37.998 1.00 47.50 180 ASN A C 1
ATOM 1443 O O . ASN A 1 180 ? 45.408 8.672 -38.456 1.00 47.50 180 ASN A O 1
ATOM 1447 N N . LYS A 1 181 ? 46.117 7.272 -36.866 1.00 50.78 181 LYS A N 1
ATOM 1448 C CA . LYS A 1 181 ? 47.116 8.191 -36.330 1.00 50.78 181 LYS A CA 1
ATOM 1449 C C . LYS A 1 181 ? 48.353 8.058 -37.207 1.00 50.78 181 LYS A C 1
ATOM 1451 O O . LYS A 1 181 ? 49.194 7.193 -36.977 1.00 50.78 181 LYS A O 1
ATOM 1456 N N . LYS A 1 182 ? 48.471 8.928 -38.216 1.00 51.34 182 LYS A N 1
ATOM 1457 C CA . LYS A 1 182 ? 49.784 9.213 -38.807 1.00 51.34 182 LYS A CA 1
ATOM 1458 C C . LYS A 1 182 ? 50.723 9.620 -37.661 1.00 51.34 182 LYS A C 1
ATOM 1460 O O . LYS A 1 182 ? 50.304 10.423 -36.821 1.00 51.34 182 LYS A O 1
ATOM 1465 N N . PRO A 1 183 ? 51.944 9.066 -37.585 1.00 44.38 183 PRO A N 1
ATOM 1466 C CA . PRO A 1 183 ? 52.880 9.430 -36.536 1.00 44.38 183 PRO A CA 1
ATOM 1467 C C . PRO A 1 183 ? 53.130 10.936 -36.609 1.00 44.38 183 PRO A C 1
ATOM 1469 O O . PRO A 1 183 ? 53.380 11.487 -37.681 1.00 44.38 183 PRO A O 1
ATOM 1472 N N . ILE A 1 184 ? 52.999 11.607 -35.468 1.00 54.84 184 ILE A N 1
ATOM 1473 C CA . ILE A 1 184 ? 53.323 13.024 -35.339 1.00 54.84 184 ILE A CA 1
ATOM 1474 C C . ILE A 1 184 ? 54.842 13.122 -35.482 1.00 54.84 184 ILE A C 1
ATOM 1476 O O . ILE A 1 184 ? 55.580 12.798 -34.556 1.00 54.84 184 ILE A O 1
ATOM 1480 N N . THR A 1 185 ? 55.314 13.502 -36.665 1.00 56.69 185 THR A N 1
ATOM 1481 C CA . THR A 1 185 ? 56.712 13.868 -36.891 1.00 56.69 185 THR A CA 1
ATOM 1482 C C . THR A 1 185 ? 56.979 15.272 -36.353 1.00 56.69 185 THR A C 1
ATOM 1484 O O . THR A 1 185 ? 56.087 16.125 -36.319 1.00 56.69 185 THR A O 1
ATOM 1487 N N . SER A 1 186 ? 58.221 15.505 -35.926 1.00 56.41 186 SER A N 1
ATOM 1488 C CA . SER A 1 186 ? 58.719 16.747 -35.316 1.00 56.41 186 SER A CA 1
ATOM 1489 C C . SER A 1 186 ? 58.397 18.018 -36.115 1.00 56.41 186 SER A C 1
ATOM 1491 O O . SER A 1 186 ? 58.201 19.074 -35.521 1.00 56.41 186 SER A O 1
ATOM 1493 N N . GLU A 1 187 ? 58.236 17.927 -37.437 1.00 53.91 187 GLU A N 1
ATOM 1494 C CA . GLU A 1 187 ? 57.844 19.054 -38.298 1.00 53.91 187 GLU A CA 1
ATOM 1495 C C . GLU A 1 187 ? 56.431 19.597 -38.014 1.00 53.91 187 GLU A C 1
ATOM 1497 O O . GLU A 1 187 ? 56.186 20.797 -38.154 1.00 53.91 187 GLU A O 1
ATOM 1502 N N . ASN A 1 188 ? 55.494 18.749 -37.573 1.00 53.72 188 ASN A N 1
ATOM 1503 C CA . ASN A 1 188 ? 54.122 19.179 -37.278 1.00 53.72 188 ASN A CA 1
ATOM 1504 C C . ASN A 1 188 ? 53.998 19.890 -35.922 1.00 53.72 188 ASN A C 1
ATOM 1506 O O . ASN A 1 188 ? 53.056 20.659 -35.733 1.00 53.72 188 ASN A O 1
ATOM 1510 N N . LEU A 1 189 ? 54.942 19.667 -34.999 1.00 52.94 189 LEU A N 1
ATOM 1511 C CA . LEU A 1 189 ? 54.989 20.378 -33.717 1.00 52.94 189 LEU A CA 1
ATOM 1512 C C . LEU A 1 189 ? 55.482 21.823 -33.899 1.00 52.94 189 LEU A C 1
ATOM 1514 O O . LEU A 1 189 ? 54.890 22.747 -33.347 1.00 52.94 189 LEU A O 1
ATOM 1518 N N . ILE A 1 190 ? 56.495 22.030 -34.750 1.00 54.44 190 ILE A N 1
ATOM 1519 C CA . ILE A 1 190 ? 57.109 23.350 -34.985 1.00 54.44 190 ILE A CA 1
ATOM 1520 C C . ILE A 1 190 ? 56.099 24.331 -35.615 1.00 54.44 190 ILE A C 1
ATOM 1522 O O . ILE A 1 190 ? 56.015 25.491 -35.214 1.00 54.44 190 ILE A O 1
ATOM 1526 N N . ARG A 1 191 ? 55.233 23.858 -36.527 1.00 53.88 191 ARG A N 1
ATOM 1527 C CA . ARG A 1 191 ? 54.172 24.687 -37.141 1.00 53.88 191 ARG A CA 1
ATOM 1528 C C . ARG A 1 191 ? 53.072 25.135 -36.173 1.00 53.88 191 ARG A C 1
ATOM 1530 O O . ARG A 1 191 ? 52.391 26.126 -36.445 1.00 53.88 191 ARG A O 1
ATOM 1537 N N . LEU A 1 192 ? 52.847 24.399 -35.085 1.00 54.56 192 LEU A N 1
ATOM 1538 C CA . LEU A 1 192 ? 51.862 24.766 -34.063 1.00 54.56 192 LEU A CA 1
ATOM 1539 C C . LEU A 1 192 ? 52.417 25.842 -33.124 1.00 54.56 192 LEU A C 1
ATOM 1541 O O . LEU A 1 192 ? 51.687 26.772 -32.787 1.00 54.56 192 LEU A O 1
ATOM 1545 N N . GLU A 1 193 ? 53.704 25.779 -32.780 1.00 52.75 193 GLU A N 1
ATOM 1546 C CA . GLU A 1 193 ? 54.356 26.792 -31.942 1.00 52.75 193 GLU A CA 1
ATOM 1547 C C . GLU A 1 193 ? 54.500 28.148 -32.656 1.00 52.75 193 GLU A C 1
ATOM 1549 O O . GLU A 1 193 ? 54.232 29.187 -32.048 1.00 52.75 193 GLU A O 1
ATOM 1554 N N . GLU A 1 194 ? 54.800 28.171 -33.962 1.00 52.53 194 GLU A N 1
ATOM 1555 C CA . GLU A 1 194 ? 54.834 29.423 -34.741 1.00 52.53 194 GLU A CA 1
ATOM 1556 C C . GLU A 1 194 ? 53.456 30.099 -34.830 1.00 52.53 194 GLU A C 1
ATOM 1558 O O . GLU A 1 194 ? 53.347 31.318 -34.684 1.00 52.53 194 GLU A O 1
ATOM 1563 N N . LYS A 1 195 ? 52.375 29.323 -34.989 1.00 52.19 195 LYS A N 1
ATOM 1564 C CA . LYS A 1 195 ? 51.005 29.867 -35.041 1.00 52.19 195 LYS A CA 1
ATOM 1565 C C . LYS A 1 195 ? 50.523 30.443 -33.712 1.00 52.19 195 LYS A C 1
ATOM 1567 O O . LYS A 1 195 ? 49.703 31.361 -33.722 1.00 52.19 195 LYS A O 1
ATOM 1572 N N . VAL A 1 196 ? 51.002 29.917 -32.586 1.00 52.78 196 VAL A N 1
ATOM 1573 C CA . VAL A 1 196 ? 50.680 30.463 -31.261 1.00 52.78 196 VAL A CA 1
ATOM 1574 C C . VAL A 1 196 ? 51.475 31.744 -31.007 1.00 52.78 196 VAL A C 1
ATOM 1576 O O . VAL A 1 196 ? 50.916 32.702 -30.485 1.00 52.78 196 VAL A O 1
ATOM 1579 N N . LYS A 1 197 ? 52.733 31.825 -31.460 1.00 47.94 197 LYS A N 1
ATOM 1580 C CA . LYS A 1 197 ? 53.584 33.007 -31.251 1.00 47.94 197 LYS A CA 1
ATOM 1581 C C . LYS A 1 197 ? 53.141 34.239 -32.053 1.00 47.94 197 LYS A C 1
ATOM 1583 O O . LYS A 1 197 ? 53.280 35.351 -31.559 1.00 47.94 197 LYS A O 1
ATOM 1588 N N . VAL A 1 198 ? 52.558 34.057 -33.244 1.00 52.28 198 VAL A N 1
ATOM 1589 C CA . VAL A 1 198 ? 52.021 35.171 -34.059 1.00 52.28 198 VAL A CA 1
ATOM 1590 C C . VAL A 1 198 ? 50.772 35.802 -33.428 1.00 52.28 198 VAL A C 1
ATOM 1592 O O . VAL A 1 198 ? 50.596 37.009 -33.519 1.00 52.28 198 VAL A O 1
ATOM 1595 N N . ARG A 1 199 ? 49.933 35.028 -32.722 1.00 50.03 199 ARG A N 1
ATOM 1596 C CA . ARG A 1 199 ? 48.716 35.559 -32.074 1.00 50.03 199 ARG A CA 1
ATOM 1597 C C . ARG A 1 199 ? 48.967 36.290 -30.755 1.00 50.03 199 ARG A C 1
ATOM 1599 O O . ARG A 1 199 ? 48.097 37.029 -30.314 1.00 50.03 199 ARG A O 1
ATOM 1606 N N . SER A 1 200 ? 50.126 36.095 -30.130 1.00 50.25 200 SER A N 1
ATOM 1607 C CA . SER A 1 200 ? 50.471 36.737 -28.853 1.00 50.25 200 SER A CA 1
ATOM 1608 C C . SER A 1 200 ? 51.089 38.132 -29.004 1.00 50.25 200 SER A C 1
ATOM 1610 O O . SER A 1 200 ? 51.263 38.809 -27.999 1.00 50.25 200 SER A O 1
ATOM 1612 N N . ASN A 1 201 ? 51.427 38.554 -30.229 1.00 49.41 201 ASN A N 1
ATOM 1613 C CA . ASN A 1 201 ? 52.031 39.862 -30.523 1.00 49.41 201 ASN A CA 1
ATOM 1614 C C . ASN A 1 201 ? 51.048 40.870 -31.159 1.00 49.41 201 ASN A C 1
ATOM 1616 O O . ASN A 1 201 ? 51.468 41.960 -31.536 1.00 49.41 201 ASN A O 1
ATOM 1620 N N . GLU A 1 202 ? 49.764 40.522 -31.283 1.00 48.12 202 GLU A N 1
ATOM 1621 C CA . GLU A 1 202 ? 48.695 41.414 -31.777 1.00 48.12 202 GLU A CA 1
ATOM 1622 C C . GLU A 1 202 ? 47.658 41.761 -30.685 1.00 48.12 202 GLU A C 1
ATOM 1624 O O . GLU A 1 202 ? 46.512 42.083 -30.996 1.00 48.12 202 GLU A O 1
ATOM 1629 N N . ALA A 1 203 ? 48.051 41.697 -29.406 1.00 43.62 203 ALA A N 1
ATOM 1630 C CA . ALA A 1 203 ? 47.256 42.173 -28.268 1.00 43.62 203 ALA A CA 1
ATOM 1631 C C . ALA A 1 203 ? 47.883 43.422 -27.638 1.00 43.62 203 ALA A C 1
ATOM 1633 O O . ALA A 1 203 ? 49.125 43.428 -27.472 1.00 43.62 203 ALA A O 1
#

Sequence (203 aa):
MSYKEKFINEILFQGRATPMQVKFLAEGALKNIADKDLGEFANFAFSLKTRYDNAIQTIINAANEYQRETTMRLLKRGCAFSDITTLKSFLEQYFKRKLIACGVYPFTCTSISMNEYGEFISDTTKKAISAADEVVFLTALLKEQYAIGEYRGELLAQNIEIAQRNKAERFKEAPKIENNKKPITSENLIRLEEKVKVRSNEA

Secondary structure (DSSP, 8-state):
--HHHHHIIIIISTT-S-HHHHHHIIIIITTTS-GGGHHHHHHHHHHTT---SSHHHHHHHHHHHHHHHHHHHHHTTS---SSHHHHHHHHHHH-BTEEEEES-TT-TTSEEEE-TTS-EEETTTTEEPPHHHHHHHHHHHHH-GGGTT---HHHHHHHHHHHHHHHHHHHHHS-----------HHHHHHHHHHHHHHTS--

Foldseek 3Di:
DDLQLCCCCCQLVNNPDDSVLSVCCCVPQCVPPDSVCSVVLSVQLVVPPDPPPPSSVSSSLSSLVVVVVVLLVVLVVHQPDDDLVVVLVNCQRRFAVHWFFACQPPNNQFTWGAHNNSFTATPVVRDGDDPVVSVVRSVRCSVVVNRTRDDDPVSNVVSVVVVVVVVVVVVVVPDDPPPPPDDDDPVNVVVVVVVVVVVVVVD

Nearest PDB structures (foldseek):
  6xa3-assembly1_A  TM=3.600E-01  e=9.795E+00  Streptomyces sp. 307-9

Radius of gyration: 29.87 Å; Cα contacts (8 Å, |Δi|>4): 197; chains: 1; bounding box: 80×57×67 Å

Mean predicted aligned error: 12.61 Å